Protein AF-X1C1T0-F1 (afdb_monomer)

Solvent-accessible surface area (backbone atoms only — not comparable to full-atom values): 16494 Å² total; per-residue (Å²): 114,74,49,73,78,45,78,39,81,89,80,71,44,75,43,61,49,69,92,66,99,66,92,84,82,90,83,82,81,86,74,72,57,71,78,35,50,27,64,71,44,68,51,69,36,78,67,42,32,61,40,35,21,50,59,59,58,20,61,38,44,95,91,35,67,73,27,25,29,58,7,40,46,52,48,25,50,49,38,56,76,74,38,34,88,78,67,75,52,45,50,34,70,51,57,75,35,81,54,91,90,41,68,84,50,16,55,41,46,53,52,49,23,40,54,42,18,62,59,42,49,64,48,46,66,62,47,54,69,56,48,61,74,74,54,81,78,52,56,50,56,36,52,49,50,43,51,50,45,29,73,76,66,48,38,58,36,46,29,46,35,27,23,65,46,98,89,69,48,76,81,50,59,40,37,33,28,38,29,32,37,45,68,24,27,32,39,48,43,39,41,51,51,40,43,53,62,89,87,42,74,78,42,42,47,43,38,36,68,92,76,20,63,76,58,62,42,66,43,37,52,24,44,88,49,67,76,42,59,29,71,42,79,40,69,52,64,78,85,64,49,78,59,69,68,59,54,51,50,53,49,55,37,45,78,55,57,42,78,88,69,72,87,63,84,84,80,78,83,80,72,88,85,78,82,89,70,85,79,75,88,79,84,127

Secondary structure (DSSP, 8-state):
--EEEEEETTTTEEEEE-SS-S-----------TTTTTTT--EE-S--HHHHS-SS-----SS-TT--HHHHHHHHHHHHHHTHHHH-S-TTTTT--S-TT-GGG-HHHHHHHHHHHHHHHHHHHHHHHHHTTT----HHHHHHHHHHHHHHHS--EEEEEEEE-TTS-EEEEEEEEEEEEETTEEEEE-TTSTTPPTT-GGGEEEEETTTEE-SPEEE-SSGGG--EEE-EEEE--GGGS--HHHHHHHHHHHHTTTTT---S---------SS--PPP----

Structure (mmCIF, N/CA/C/O backbone):
data_AF-X1C1T0-F1
#
_entry.id   AF-X1C1T0-F1
#
loop_
_atom_site.group_PDB
_atom_site.id
_atom_site.type_symbol
_atom_site.label_atom_id
_atom_site.label_alt_id
_atom_site.label_comp_id
_atom_site.label_asym_id
_atom_site.label_entity_id
_atom_site.label_seq_id
_atom_site.pdbx_PDB_ins_code
_atom_site.Cartn_x
_atom_site.Cartn_y
_atom_site.Cartn_z
_atom_site.occupancy
_atom_site.B_iso_or_equiv
_atom_site.auth_seq_id
_atom_site.auth_comp_id
_atom_site.auth_asym_id
_atom_site.auth_atom_id
_atom_site.pdbx_PDB_model_num
ATOM 1 N N . PHE A 1 1 ? -6.906 14.536 7.196 1.00 48.84 1 PHE A N 1
ATOM 2 C CA . PHE A 1 1 ? -7.674 13.806 8.223 1.00 48.84 1 PHE A CA 1
ATOM 3 C C . PHE A 1 1 ? -8.850 14.649 8.685 1.00 48.84 1 PHE A C 1
ATOM 5 O O . PHE A 1 1 ? -8.743 15.870 8.678 1.00 48.84 1 PHE A O 1
ATOM 12 N N . CYS A 1 2 ? -9.955 13.989 9.027 1.00 55.34 2 CYS A N 1
ATOM 13 C CA . CYS A 1 2 ? -11.176 14.586 9.553 1.00 55.34 2 CYS A CA 1
ATOM 14 C C . CYS A 1 2 ? -11.281 14.174 11.030 1.00 55.34 2 CYS A C 1
ATOM 16 O O . CYS A 1 2 ? -11.593 13.019 11.311 1.00 55.34 2 CYS A O 1
ATOM 18 N N . ARG A 1 3 ? -10.905 15.053 11.971 1.00 63.03 3 ARG A N 1
ATOM 19 C CA . ARG A 1 3 ? -10.973 14.742 13.412 1.00 63.03 3 ARG A CA 1
ATOM 20 C C . ARG A 1 3 ? -12.319 15.191 13.945 1.00 63.03 3 ARG A C 1
ATOM 22 O O . ARG A 1 3 ? -12.529 16.397 14.033 1.00 63.03 3 ARG A O 1
ATOM 29 N N . ILE A 1 4 ? -13.160 14.251 14.362 1.00 70.25 4 ILE A N 1
ATOM 30 C CA . ILE A 1 4 ? -14.365 14.555 15.138 1.00 70.25 4 ILE A CA 1
ATOM 31 C C . ILE A 1 4 ? -13.933 15.042 16.526 1.00 70.25 4 ILE A C 1
ATOM 33 O O . ILE A 1 4 ? -13.098 14.415 17.180 1.00 70.25 4 ILE A O 1
ATOM 37 N N . PHE A 1 5 ? -14.455 16.185 16.956 1.00 78.12 5 PHE A N 1
ATOM 38 C CA . PHE A 1 5 ? -14.214 16.744 18.290 1.00 78.12 5 PHE A CA 1
ATOM 39 C C . PHE A 1 5 ? -15.508 17.017 19.067 1.00 78.12 5 PHE A C 1
ATOM 41 O O . PHE A 1 5 ? -15.430 17.360 20.242 1.00 78.12 5 PHE A O 1
ATOM 48 N N . SER A 1 6 ? -16.672 16.846 18.436 1.00 81.38 6 SER A N 1
ATOM 49 C CA . SER A 1 6 ? -17.978 16.835 19.097 1.00 81.38 6 SER A CA 1
ATOM 50 C C . SER A 1 6 ? -18.920 15.891 18.356 1.00 81.38 6 SER A C 1
ATOM 52 O O . SER A 1 6 ? -18.957 15.915 17.125 1.00 81.38 6 SER A O 1
ATOM 54 N N . ASP A 1 7 ? -19.677 15.097 19.105 1.00 84.00 7 ASP A N 1
ATOM 55 C CA . ASP A 1 7 ? -20.791 14.270 18.635 1.00 84.00 7 ASP A CA 1
ATOM 56 C C . ASP A 1 7 ? -21.960 14.527 19.589 1.00 84.00 7 ASP A C 1
ATOM 58 O O . ASP A 1 7 ? -21.837 14.292 20.792 1.00 84.00 7 ASP A O 1
ATOM 62 N N . ASP A 1 8 ? -23.039 15.102 19.072 1.00 85.50 8 ASP A N 1
ATOM 63 C CA . ASP A 1 8 ? -24.245 15.425 19.824 1.00 85.50 8 ASP A CA 1
ATOM 64 C C . ASP A 1 8 ? -25.415 14.651 19.215 1.00 85.50 8 ASP A C 1
ATOM 66 O O . ASP A 1 8 ? -25.966 15.002 18.165 1.00 85.50 8 ASP A O 1
ATOM 70 N N . SER A 1 9 ? -25.769 13.561 19.894 1.00 83.06 9 SER A N 1
ATOM 71 C CA . SER A 1 9 ? -26.851 12.667 19.496 1.00 83.06 9 SER A CA 1
ATOM 72 C C . SER A 1 9 ? -28.228 13.309 19.599 1.00 83.06 9 SER A C 1
ATOM 74 O O . SER A 1 9 ? -29.128 12.914 18.861 1.00 83.06 9 SER A O 1
ATOM 76 N N . ASP A 1 10 ? -28.397 14.289 20.485 1.00 89.25 10 ASP A N 1
ATOM 77 C CA . ASP A 1 10 ? -29.685 14.937 20.715 1.00 89.25 10 ASP A CA 1
ATOM 78 C C . ASP A 1 10 ? -29.953 15.964 19.610 1.00 89.25 10 ASP A C 1
ATOM 80 O O . ASP A 1 10 ? -31.061 16.037 19.073 1.00 89.25 10 ASP A O 1
ATOM 84 N N . SER A 1 11 ? -28.920 16.709 19.201 1.00 88.31 11 SER A N 1
ATOM 85 C CA . SER A 1 11 ? -29.006 17.640 18.069 1.00 88.31 11 SER A CA 1
ATOM 86 C C . SER A 1 11 ? -28.736 16.997 16.705 1.00 88.31 11 SER A C 1
ATOM 88 O O . SER A 1 11 ? -28.931 17.650 15.680 1.00 88.31 11 SER A O 1
ATOM 90 N N . ASN A 1 12 ? -28.344 15.718 16.663 1.00 84.56 12 ASN A N 1
ATOM 91 C CA . ASN A 1 12 ? -27.895 15.008 15.460 1.00 84.56 12 ASN A CA 1
ATOM 92 C C . ASN A 1 12 ? -26.763 15.746 14.723 1.00 84.56 12 ASN A C 1
ATOM 94 O O . ASN A 1 12 ? -26.769 15.845 13.491 1.00 84.56 12 ASN A O 1
ATOM 98 N N . THR A 1 13 ? -25.788 16.278 15.465 1.00 86.62 13 THR A N 1
ATOM 99 C CA . THR A 1 13 ? -24.658 17.016 14.889 1.00 86.62 13 THR A CA 1
ATOM 100 C C . THR A 1 13 ? -23.317 16.362 15.198 1.00 86.62 13 THR A C 1
ATOM 102 O O . THR A 1 13 ? -23.055 15.887 16.298 1.00 86.62 13 THR A O 1
ATOM 105 N N . ILE A 1 14 ? -22.429 16.371 14.203 1.00 82.62 14 ILE A N 1
ATOM 106 C CA . ILE A 1 14 ? -21.034 15.952 14.345 1.00 82.62 14 ILE A CA 1
ATOM 107 C C . ILE A 1 14 ? -20.165 17.134 13.933 1.00 82.62 14 ILE A C 1
ATOM 109 O O . ILE A 1 14 ? -20.300 17.656 12.826 1.00 82.62 14 ILE A O 1
ATOM 113 N N . SER A 1 15 ? 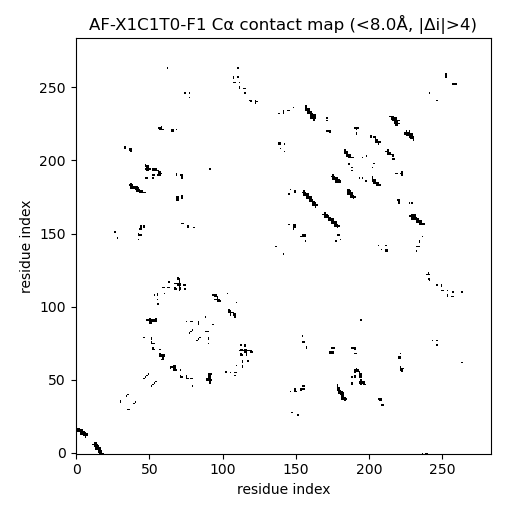-19.254 17.544 14.811 1.00 84.62 15 SER A N 1
ATOM 114 C CA . SER A 1 15 ? -18.283 18.603 14.531 1.00 84.62 15 SER A CA 1
ATOM 115 C C . SER A 1 15 ? -16.899 18.015 14.341 1.00 84.62 15 SER A C 1
ATOM 117 O O . SER A 1 15 ? -16.431 17.211 15.152 1.00 84.62 15 SER A O 1
ATOM 119 N N . PHE A 1 16 ? -16.225 18.437 13.276 1.00 79.75 16 PHE A N 1
ATOM 120 C CA . PHE A 1 16 ? -14.902 17.939 12.942 1.00 79.75 16 PHE A CA 1
ATOM 121 C C . PHE A 1 16 ? -14.003 19.004 12.318 1.00 79.75 16 PHE A C 1
ATOM 123 O O . PHE A 1 16 ? -14.469 19.961 11.703 1.00 79.75 16 PHE A O 1
ATOM 130 N N . TYR A 1 17 ? -12.690 18.822 12.454 1.00 71.44 17 TYR A N 1
ATOM 131 C CA . TYR A 1 17 ? -11.699 19.625 11.742 1.00 71.44 17 TYR A CA 1
ATOM 132 C C . TYR A 1 17 ? -11.414 19.032 10.369 1.00 71.44 17 TYR A C 1
ATOM 134 O O . TYR A 1 17 ? -11.191 17.828 10.247 1.00 71.44 17 TYR A O 1
ATOM 142 N N . THR A 1 18 ? -11.336 19.886 9.350 1.00 67.50 18 THR A N 1
ATOM 143 C CA . THR A 1 18 ? -10.885 19.516 8.007 1.00 67.50 18 THR A CA 1
ATOM 144 C C . THR A 1 18 ? -9.925 20.562 7.446 1.00 67.50 18 THR A C 1
ATOM 146 O O . THR A 1 18 ? -9.958 21.726 7.837 1.00 67.50 18 THR A O 1
ATOM 149 N N . ARG A 1 19 ? -9.052 20.136 6.528 1.00 64.06 19 ARG A N 1
ATOM 150 C CA . ARG A 1 19 ? -8.166 21.016 5.745 1.00 64.06 19 ARG A CA 1
ATOM 151 C C . ARG A 1 19 ? -8.601 21.148 4.284 1.00 64.06 19 ARG A C 1
ATOM 153 O O . ARG A 1 19 ? -7.892 21.766 3.500 1.00 64.06 19 ARG A O 1
ATOM 160 N N . THR A 1 20 ? -9.731 20.551 3.907 1.00 65.12 20 THR A N 1
ATOM 161 C CA . THR A 1 20 ? -10.238 20.580 2.531 1.00 65.12 20 THR A CA 1
ATOM 162 C C . THR A 1 20 ? -11.576 21.305 2.474 1.00 65.12 20 THR A C 1
ATOM 164 O O . THR A 1 20 ? -12.462 21.034 3.282 1.00 65.12 20 THR A O 1
ATOM 167 N N . PHE A 1 21 ? -11.758 22.169 1.478 1.00 64.94 21 PHE A N 1
ATOM 168 C CA . PHE A 1 21 ? -13.060 22.744 1.140 1.00 64.94 21 PHE A CA 1
ATOM 169 C C . PHE A 1 21 ? -13.800 21.773 0.215 1.00 64.94 21 PHE A C 1
ATOM 171 O O . PHE A 1 21 ? -13.754 21.888 -1.006 1.00 64.94 21 PHE A O 1
ATOM 178 N N . SER A 1 22 ? -14.404 20.735 0.786 1.00 68.81 22 SER A N 1
ATOM 179 C CA . SER A 1 22 ? -15.155 19.724 0.033 1.00 68.81 22 SER A CA 1
ATOM 180 C C . SER A 1 22 ? -16.458 19.400 0.749 1.00 68.81 22 SER A C 1
ATOM 182 O O . SER A 1 22 ? -16.573 19.624 1.950 1.00 68.81 22 SER A O 1
ATOM 184 N N . SER A 1 23 ? -17.433 18.852 0.029 1.00 72.06 23 SER A N 1
ATOM 185 C CA . SER A 1 23 ? -18.592 18.227 0.664 1.00 72.06 23 SER A CA 1
ATOM 186 C C . SER A 1 23 ? -18.151 16.969 1.414 1.00 72.06 23 SER A C 1
ATOM 188 O O . SER A 1 23 ? -17.303 16.213 0.931 1.00 72.06 23 SER A O 1
ATOM 190 N N . PHE A 1 24 ? -18.729 16.741 2.590 1.00 71.75 24 PHE A N 1
ATOM 191 C CA . PHE A 1 24 ? -18.464 15.562 3.409 1.00 71.75 24 PHE A CA 1
ATOM 192 C C . PHE A 1 24 ? -19.737 14.737 3.547 1.00 71.75 24 PHE A C 1
ATOM 194 O O . PHE A 1 24 ? -20.831 15.286 3.650 1.00 71.75 24 PHE A O 1
ATOM 201 N N . VAL A 1 25 ? -19.570 13.419 3.597 1.00 72.31 25 VAL A N 1
ATOM 202 C CA . VAL A 1 25 ? -20.606 12.489 4.038 1.00 72.31 25 VAL A CA 1
ATOM 203 C C . VAL A 1 25 ? -20.087 11.775 5.280 1.00 72.31 25 VAL A C 1
ATOM 205 O O . VAL A 1 25 ? -18.982 11.231 5.277 1.00 72.31 25 VAL A O 1
ATOM 208 N N . ALA A 1 26 ? -20.859 11.819 6.363 1.00 71.94 26 ALA A N 1
ATOM 209 C CA . ALA A 1 26 ? -20.571 11.047 7.561 1.00 71.94 26 ALA A CA 1
ATOM 210 C C . ALA A 1 26 ? -21.215 9.666 7.407 1.00 71.94 26 ALA A C 1
ATOM 212 O O . ALA A 1 26 ? -22.437 9.551 7.343 1.00 71.94 26 ALA A O 1
ATOM 213 N N . ILE A 1 27 ? -20.393 8.619 7.327 1.00 72.94 27 ILE A N 1
ATOM 214 C CA . ILE A 1 27 ? -20.870 7.238 7.208 1.00 72.94 27 ILE A CA 1
ATOM 215 C C . ILE A 1 27 ? -20.629 6.533 8.535 1.00 72.94 27 ILE A C 1
ATOM 217 O O . ILE A 1 27 ? -19.498 6.165 8.864 1.00 72.94 27 ILE A O 1
ATOM 221 N N . LYS A 1 28 ? -21.708 6.334 9.292 1.00 71.31 28 LYS A N 1
ATOM 222 C CA . LYS A 1 28 ? -21.703 5.497 10.489 1.00 71.31 28 LYS A CA 1
ATOM 223 C C . LYS A 1 28 ? -21.946 4.055 10.067 1.00 71.31 28 LYS A C 1
ATOM 225 O O . LYS A 1 28 ? -23.043 3.711 9.634 1.00 71.31 28 LYS A O 1
ATOM 230 N N . LEU A 1 29 ? -20.936 3.204 10.214 1.00 65.50 29 LEU A N 1
ATOM 231 C CA . LEU A 1 29 ? -21.154 1.767 10.106 1.00 65.50 29 LEU A CA 1
ATOM 232 C C . LEU A 1 29 ? -21.806 1.299 11.406 1.00 65.50 29 LEU A C 1
ATOM 234 O O . LEU A 1 29 ? -21.199 1.370 12.475 1.00 65.50 29 LEU A O 1
ATOM 238 N N . LYS A 1 30 ? -23.061 0.845 11.320 1.00 62.38 30 LYS A N 1
ATOM 239 C CA . LYS A 1 30 ? -23.724 0.129 12.412 1.00 62.38 30 LYS A CA 1
ATOM 240 C C . LYS A 1 30 ? -23.133 -1.275 12.460 1.00 62.38 30 LYS A C 1
ATOM 242 O O . LYS A 1 30 ? -23.751 -2.227 11.997 1.00 62.38 30 LYS A O 1
ATOM 247 N N . VAL A 1 31 ? -21.905 -1.386 12.952 1.00 57.53 31 VAL A N 1
ATOM 248 C CA . VAL A 1 31 ? -21.333 -2.695 13.241 1.00 57.53 31 VAL A CA 1
ATOM 249 C C . VAL A 1 31 ? -21.892 -3.100 14.591 1.00 57.53 31 VAL A C 1
ATOM 251 O O . VAL A 1 31 ? -21.448 -2.619 15.632 1.00 57.53 31 VAL A O 1
ATOM 254 N N . ALA A 1 32 ? -23.004 -3.828 14.536 1.00 47.78 32 ALA A N 1
ATOM 255 C CA . ALA A 1 32 ? -23.674 -4.339 15.713 1.00 47.78 32 ALA A CA 1
ATOM 256 C C . ALA A 1 32 ? -22.758 -5.386 16.354 1.00 47.78 32 ALA A C 1
ATOM 258 O O . ALA A 1 32 ? -22.505 -6.433 15.770 1.00 47.78 32 ALA A O 1
ATOM 259 N N . ASP A 1 33 ? -22.261 -5.032 17.533 1.00 53.22 33 ASP A N 1
ATOM 260 C CA . ASP A 1 33 ? -21.636 -5.902 18.518 1.00 53.22 33 ASP A CA 1
ATOM 261 C C . ASP A 1 33 ? -20.245 -6.477 18.202 1.00 53.22 33 ASP A C 1
ATOM 263 O O . ASP A 1 33 ? -19.853 -6.780 17.075 1.00 53.22 33 ASP A O 1
ATOM 267 N N . ALA A 1 34 ? -19.461 -6.600 19.278 1.00 52.25 34 ALA A N 1
ATOM 268 C CA . ALA A 1 34 ? -18.133 -7.208 19.291 1.00 52.25 34 ALA A CA 1
ATOM 269 C C . ALA A 1 34 ? -18.133 -8.652 18.753 1.00 52.25 34 ALA A C 1
ATOM 271 O O . ALA A 1 34 ? -17.080 -9.141 18.355 1.00 52.25 34 ALA A O 1
ATOM 272 N N . ASP A 1 35 ? -19.305 -9.291 18.705 1.00 49.38 35 ASP A N 1
ATOM 273 C CA . ASP A 1 35 ? -19.509 -10.662 18.240 1.00 49.38 35 ASP A CA 1
ATOM 274 C C . ASP A 1 35 ? -19.296 -10.808 16.720 1.00 49.38 35 ASP A C 1
ATOM 276 O O . ASP A 1 35 ? -18.790 -11.833 16.269 1.00 49.38 35 ASP A O 1
ATOM 280 N N . TYR A 1 36 ? -19.563 -9.758 15.928 1.00 53.91 36 TYR A N 1
ATOM 281 C CA . TYR A 1 36 ? -19.260 -9.752 14.488 1.00 53.91 36 TYR A CA 1
ATOM 282 C C . TYR A 1 36 ? -17.784 -9.432 14.203 1.00 53.91 36 TYR A C 1
ATOM 284 O O . TYR A 1 36 ? -17.178 -9.989 13.283 1.00 53.91 36 TYR A O 1
ATOM 292 N N . PHE A 1 37 ? -17.173 -8.533 14.983 1.00 59.84 37 PHE A N 1
ATOM 293 C CA . PHE A 1 37 ? -15.785 -8.110 14.782 1.00 59.84 37 PHE A CA 1
ATOM 294 C C . PHE A 1 37 ? -14.795 -9.150 15.316 1.00 59.84 37 PHE A C 1
ATOM 296 O O . PHE A 1 37 ? -14.432 -9.180 16.489 1.00 59.84 37 PHE A O 1
ATOM 303 N N . GLY A 1 38 ? -14.292 -9.978 14.413 1.00 59.41 38 GLY A N 1
ATOM 304 C CA . GLY A 1 38 ? -13.375 -11.052 14.759 1.00 59.41 38 GLY A CA 1
ATOM 305 C C . GLY A 1 38 ? -13.555 -12.131 13.726 1.00 59.41 38 GLY A C 1
ATOM 306 O O . GLY A 1 38 ? -12.972 -12.034 12.658 1.00 59.41 38 GLY A O 1
ATOM 307 N N . ASN A 1 39 ? -14.443 -13.079 13.997 1.00 62.19 39 ASN A N 1
ATOM 308 C CA . ASN A 1 39 ? -14.522 -14.308 13.216 1.00 62.19 39 ASN A CA 1
ATOM 309 C C . ASN A 1 39 ? -15.619 -14.315 12.142 1.00 62.19 39 ASN A C 1
ATOM 311 O O . ASN A 1 39 ? -15.466 -15.022 11.157 1.00 62.19 39 ASN A O 1
ATOM 315 N N . GLU A 1 40 ? -16.699 -13.544 12.299 1.00 71.56 40 GLU A N 1
ATOM 316 C CA . GLU A 1 40 ? -17.849 -13.614 11.377 1.00 71.56 40 GLU A CA 1
ATOM 317 C C . GLU A 1 40 ? -17.863 -12.495 10.331 1.00 71.56 40 GLU A C 1
ATOM 319 O O . GLU A 1 40 ? -18.438 -12.642 9.253 1.00 71.56 40 GLU A O 1
ATOM 324 N N . TYR A 1 41 ? -17.213 -11.366 10.622 1.00 83.75 41 TYR A N 1
ATOM 325 C CA . TYR A 1 41 ? -17.122 -10.265 9.678 1.00 83.75 41 TYR A CA 1
ATOM 326 C C . TYR A 1 41 ? -15.997 -10.469 8.664 1.00 83.75 41 TYR A C 1
ATOM 328 O O . TYR A 1 41 ? -14.838 -10.680 9.030 1.00 83.75 41 TYR A O 1
ATOM 336 N N . SER A 1 42 ? -16.325 -10.288 7.385 1.00 90.31 42 SER A N 1
ATOM 337 C CA . SER A 1 42 ? -15.344 -10.256 6.307 1.00 90.31 42 SER A CA 1
ATOM 338 C C . SER A 1 42 ? -15.559 -9.076 5.369 1.00 90.31 42 SER A C 1
ATOM 340 O O . SER A 1 42 ? -16.693 -8.738 5.033 1.00 90.31 42 SER A O 1
ATOM 342 N N . VAL A 1 43 ? -14.463 -8.507 4.884 1.00 92.81 43 VAL A N 1
ATOM 343 C CA . VAL A 1 43 ? -14.442 -7.547 3.780 1.00 92.81 43 VAL A CA 1
ATOM 344 C C . VAL A 1 43 ? -13.258 -7.878 2.882 1.00 92.81 43 VAL A C 1
ATOM 346 O O . VAL A 1 43 ? -12.167 -8.150 3.372 1.00 92.81 43 VAL A O 1
ATOM 349 N N . ASP A 1 44 ? -13.469 -7.867 1.572 1.00 97.12 44 ASP A N 1
ATOM 350 C CA . ASP A 1 44 ? -12.448 -8.123 0.558 1.00 97.12 44 ASP A CA 1
ATOM 351 C C . ASP A 1 44 ? -12.599 -7.056 -0.524 1.00 97.12 44 ASP A C 1
ATOM 353 O O . ASP A 1 44 ? -13.694 -6.860 -1.053 1.00 97.12 44 ASP A O 1
ATOM 357 N N . THR A 1 45 ? -11.526 -6.327 -0.815 1.00 97.25 45 THR A N 1
ATOM 358 C CA . THR A 1 45 ? -11.554 -5.240 -1.799 1.00 97.25 45 THR A CA 1
ATOM 359 C C . THR A 1 45 ? -11.410 -5.749 -3.228 1.00 97.25 45 THR A C 1
ATOM 361 O O . THR A 1 45 ? -11.536 -4.954 -4.151 1.00 97.25 45 THR A O 1
ATOM 364 N N . GLY A 1 46 ? -11.096 -7.036 -3.416 1.00 97.56 46 GLY A N 1
ATOM 365 C CA . GLY A 1 46 ? -10.786 -7.660 -4.705 1.00 97.56 46 GLY A CA 1
ATOM 366 C C . GLY A 1 46 ? -9.312 -7.575 -5.109 1.00 97.56 46 GLY A C 1
ATOM 367 O O . GLY A 1 46 ? -8.874 -8.399 -5.898 1.00 97.56 46 GLY A O 1
ATOM 368 N N . PHE A 1 47 ? -8.534 -6.671 -4.503 1.00 98.06 47 PHE A N 1
ATOM 369 C CA . PHE A 1 47 ? -7.105 -6.496 -4.792 1.00 98.06 47 PHE A CA 1
ATOM 370 C C . PHE A 1 47 ? -6.316 -7.773 -4.463 1.00 98.06 47 PHE A C 1
ATOM 372 O O . PHE A 1 47 ? -6.521 -8.370 -3.400 1.00 98.06 47 PHE A O 1
ATOM 379 N N . ARG A 1 48 ? -5.382 -8.173 -5.327 1.00 97.75 48 ARG A N 1
ATOM 380 C CA . ARG A 1 48 ? -4.498 -9.334 -5.150 1.00 97.75 48 ARG A CA 1
ATOM 381 C C . ARG A 1 48 ? -3.033 -8.939 -5.357 1.00 97.75 48 ARG A C 1
ATOM 383 O O . ARG A 1 48 ? -2.696 -8.427 -6.416 1.00 97.75 48 ARG A O 1
ATOM 390 N N . PRO A 1 49 ? -2.114 -9.228 -4.412 1.00 97.94 49 PRO A N 1
ATOM 391 C CA . PRO A 1 49 ? -0.696 -8.869 -4.545 1.00 97.94 49 PRO A CA 1
ATOM 392 C C . PRO A 1 49 ? -0.004 -9.328 -5.835 1.00 97.94 49 PRO A C 1
ATOM 394 O O . PRO A 1 49 ? 0.896 -8.644 -6.310 1.00 97.94 49 PRO A O 1
ATOM 397 N N . LYS A 1 50 ? -0.402 -10.485 -6.376 1.00 96.19 50 LYS A N 1
ATOM 398 C CA . LYS A 1 50 ? 0.176 -11.094 -7.586 1.00 96.19 50 LYS A CA 1
ATOM 399 C C . LYS A 1 50 ? -0.448 -10.604 -8.893 1.00 96.19 50 LYS A C 1
ATOM 401 O O . LYS A 1 50 ? -0.012 -10.990 -9.966 1.00 96.19 50 LYS A O 1
ATOM 406 N N . GLU A 1 51 ? -1.468 -9.763 -8.809 1.00 96.75 51 GLU A N 1
ATOM 407 C CA . GLU A 1 51 ? -2.128 -9.188 -9.980 1.00 96.75 51 GLU A CA 1
ATOM 408 C C . GLU A 1 51 ? -1.988 -7.663 -9.924 1.00 96.75 51 GLU A C 1
ATOM 410 O O . GLU A 1 51 ? -1.455 -7.026 -10.827 1.00 96.75 51 GLU A O 1
ATOM 415 N N . ASP A 1 52 ? -2.360 -7.067 -8.801 1.00 97.69 52 ASP A N 1
ATOM 416 C CA . ASP A 1 52 ? -2.531 -5.624 -8.660 1.00 97.69 52 ASP A CA 1
ATOM 417 C C . ASP A 1 52 ? -1.352 -4.925 -7.966 1.00 97.69 52 ASP A C 1
ATOM 419 O O . ASP A 1 52 ? -1.314 -3.695 -7.872 1.00 97.69 52 ASP A O 1
ATOM 423 N N . GLY A 1 53 ? -0.400 -5.698 -7.438 1.00 97.56 53 GLY A N 1
ATOM 424 C CA . GLY A 1 53 ? 0.826 -5.193 -6.824 1.00 97.56 53 GLY A CA 1
ATOM 425 C C . GLY A 1 53 ? 1.934 -4.914 -7.838 1.00 97.56 53 GLY A C 1
ATOM 426 O O . GLY A 1 53 ? 1.842 -5.271 -9.007 1.00 97.56 53 GLY A O 1
ATOM 427 N N . PHE A 1 54 ? 3.025 -4.310 -7.366 1.00 97.19 54 PHE A N 1
ATOM 428 C CA . PHE A 1 54 ? 4.282 -4.344 -8.112 1.00 97.19 54 PHE A CA 1
ATOM 429 C C . PHE A 1 54 ? 4.858 -5.757 -8.059 1.00 97.19 54 PHE A C 1
ATOM 431 O O . PHE A 1 54 ? 4.733 -6.446 -7.043 1.00 97.19 54 PHE A O 1
ATOM 438 N N . PHE A 1 55 ? 5.524 -6.163 -9.135 1.00 95.62 55 PHE A N 1
ATOM 439 C CA . PHE A 1 55 ? 6.251 -7.426 -9.166 1.00 95.62 55 PHE A CA 1
ATOM 440 C C . PHE A 1 55 ? 7.682 -7.319 -8.640 1.00 95.62 55 PHE A C 1
ATOM 442 O O . PHE A 1 55 ? 8.190 -8.296 -8.095 1.00 95.62 55 PHE A O 1
ATOM 449 N N . ILE A 1 56 ? 8.316 -6.148 -8.777 1.00 95.00 56 ILE A N 1
ATOM 450 C CA . ILE A 1 56 ? 9.636 -5.891 -8.200 1.00 95.00 56 ILE A CA 1
ATOM 451 C C . ILE A 1 56 ? 9.552 -5.894 -6.674 1.00 95.00 56 ILE A C 1
ATOM 453 O O . ILE A 1 56 ? 8.553 -5.472 -6.086 1.00 95.00 56 ILE A O 1
ATOM 457 N N . SER A 1 57 ? 10.624 -6.338 -6.029 1.00 94.69 57 SER A N 1
ATOM 458 C CA . SER A 1 57 ? 10.769 -6.255 -4.578 1.00 94.69 57 SER A CA 1
ATOM 459 C C . SER A 1 57 ? 11.281 -4.878 -4.166 1.00 94.69 57 SER A C 1
ATOM 461 O O . SER A 1 57 ? 12.078 -4.245 -4.856 1.00 94.69 57 SER A O 1
ATOM 463 N N . ASN A 1 58 ? 10.867 -4.420 -2.990 1.00 94.62 58 ASN A N 1
ATOM 464 C CA . ASN A 1 58 ? 11.321 -3.168 -2.396 1.00 94.62 58 ASN A CA 1
ATOM 465 C C . ASN A 1 58 ? 12.786 -3.247 -1.911 1.00 94.62 58 ASN A C 1
ATOM 467 O O . ASN A 1 58 ? 13.052 -3.295 -0.712 1.00 94.62 58 ASN A O 1
ATOM 471 N N . TYR A 1 59 ? 13.755 -3.254 -2.825 1.00 90.94 59 TYR A N 1
ATOM 472 C CA . TYR A 1 59 ? 15.184 -3.136 -2.497 1.00 90.94 59 TYR A CA 1
ATOM 473 C C . TYR A 1 59 ? 15.653 -1.683 -2.339 1.00 90.94 59 TYR A C 1
ATOM 475 O O . TYR A 1 59 ? 16.741 -1.442 -1.821 1.00 90.94 59 TYR A O 1
ATOM 483 N N . GLY A 1 60 ? 14.815 -0.723 -2.735 1.00 87.19 60 GLY A N 1
ATOM 484 C CA . GLY A 1 60 ? 15.195 0.681 -2.857 1.00 87.19 60 GLY A CA 1
ATOM 485 C C . GLY A 1 60 ? 15.764 1.004 -4.235 1.00 87.19 60 GLY A C 1
ATOM 486 O O . GLY A 1 60 ? 15.784 0.168 -5.137 1.00 87.19 60 GLY A O 1
ATOM 487 N N . SER A 1 61 ? 16.198 2.246 -4.401 1.00 84.44 61 SER A N 1
ATOM 488 C CA . SER A 1 61 ? 16.860 2.725 -5.614 1.00 84.44 61 SER A CA 1
ATOM 489 C C . SER A 1 61 ? 18.043 3.622 -5.256 1.00 84.44 61 SER A C 1
ATOM 491 O O . SER A 1 61 ? 18.292 3.899 -4.082 1.00 84.44 61 SER A O 1
ATOM 493 N N . TYR A 1 62 ? 18.777 4.099 -6.264 1.00 81.12 62 TYR A N 1
ATOM 494 C CA . TYR A 1 62 ? 19.851 5.073 -6.045 1.00 81.12 62 TYR A CA 1
ATOM 495 C C . TYR A 1 62 ? 19.352 6.337 -5.322 1.00 81.12 62 TYR A C 1
ATOM 497 O O . TYR A 1 62 ? 20.042 6.862 -4.451 1.00 81.12 62 TYR A O 1
ATOM 505 N N . LEU A 1 63 ? 18.148 6.805 -5.666 1.00 80.12 63 LEU A N 1
ATOM 506 C CA . LEU A 1 63 ? 17.539 7.986 -5.051 1.00 80.12 63 LEU A CA 1
ATOM 507 C C . LEU A 1 63 ? 16.904 7.666 -3.690 1.00 80.12 63 LEU A C 1
ATOM 509 O O . LEU A 1 63 ? 16.945 8.504 -2.798 1.00 80.12 63 LEU A O 1
ATOM 513 N N . GLU A 1 64 ? 16.370 6.453 -3.514 1.00 83.44 64 GLU A N 1
ATOM 514 C CA . GLU A 1 64 ? 15.657 6.027 -2.302 1.00 83.44 64 GLU A CA 1
ATOM 515 C C . GLU A 1 64 ? 16.253 4.726 -1.745 1.00 83.44 64 GLU A C 1
ATOM 517 O O . GLU A 1 64 ? 15.657 3.646 -1.804 1.00 83.44 64 GLU A O 1
ATOM 522 N N . SER A 1 65 ? 17.466 4.818 -1.194 1.00 79.88 65 SER A N 1
ATOM 523 C CA . SER A 1 65 ? 18.201 3.660 -0.652 1.00 79.88 65 SER A CA 1
ATOM 524 C C . SER A 1 65 ? 17.538 3.031 0.582 1.00 79.88 65 SER A C 1
ATOM 526 O O . SER A 1 65 ? 17.823 1.886 0.929 1.00 79.88 65 SER A O 1
ATOM 528 N N . GLY A 1 66 ? 16.629 3.761 1.237 1.00 81.31 66 GLY A N 1
ATOM 529 C CA . GLY A 1 66 ? 15.813 3.271 2.350 1.00 81.31 66 GLY A CA 1
ATOM 530 C C . GLY A 1 66 ? 14.617 2.409 1.934 1.00 81.31 66 GLY A C 1
ATOM 531 O O . GLY A 1 66 ? 13.935 1.882 2.814 1.00 81.31 66 GLY A O 1
ATOM 532 N N . GLY A 1 67 ? 14.369 2.262 0.628 1.00 88.44 67 GLY A N 1
ATOM 533 C CA . GLY A 1 67 ? 13.211 1.570 0.073 1.00 88.44 67 GLY A CA 1
ATOM 534 C C . GLY A 1 67 ? 12.212 2.514 -0.597 1.00 88.44 67 GLY A C 1
ATOM 535 O O . GLY A 1 67 ? 12.099 3.684 -0.264 1.00 88.44 67 GLY A O 1
ATOM 536 N N . MET A 1 68 ? 11.430 1.967 -1.521 1.00 93.75 68 MET A N 1
ATOM 537 C CA . MET A 1 68 ? 10.356 2.620 -2.268 1.00 93.75 68 MET A CA 1
ATOM 538 C C . MET A 1 68 ? 8.957 2.239 -1.750 1.00 93.75 68 MET A C 1
ATOM 540 O O . MET A 1 68 ? 7.955 2.581 -2.375 1.00 93.75 68 MET A O 1
ATOM 544 N N . CYS A 1 69 ? 8.854 1.586 -0.586 1.00 94.31 69 CYS A N 1
ATOM 545 C CA . CYS A 1 69 ? 7.618 0.990 -0.061 1.00 94.31 69 CYS A CA 1
ATOM 546 C C . CYS A 1 69 ? 6.379 1.894 -0.138 1.00 94.31 69 CYS A C 1
ATOM 548 O O . CYS A 1 69 ? 5.357 1.457 -0.663 1.00 94.31 69 CYS A O 1
ATOM 550 N N . MET A 1 70 ? 6.477 3.153 0.312 1.00 90.69 70 MET A N 1
ATOM 551 C CA . MET A 1 70 ? 5.373 4.124 0.273 1.00 90.69 70 MET A CA 1
ATOM 552 C C . MET A 1 70 ? 4.868 4.373 -1.152 1.00 90.69 70 MET A C 1
ATOM 554 O O . MET A 1 70 ? 3.663 4.334 -1.390 1.00 90.69 70 MET A O 1
ATOM 558 N N . GLY A 1 71 ? 5.778 4.586 -2.104 1.00 92.06 71 GLY A N 1
ATOM 559 C CA . GLY A 1 71 ? 5.441 4.749 -3.515 1.00 92.06 71 GLY A CA 1
ATOM 560 C C . GLY A 1 71 ? 4.787 3.503 -4.098 1.00 92.06 71 GLY A C 1
ATOM 561 O O . GLY A 1 71 ? 3.757 3.604 -4.760 1.00 92.06 71 GLY A O 1
ATOM 562 N N . MET A 1 72 ? 5.321 2.323 -3.776 1.00 96.12 72 MET A N 1
ATOM 563 C CA . MET A 1 72 ? 4.797 1.052 -4.278 1.00 96.12 72 MET A CA 1
ATOM 564 C C . MET A 1 72 ? 3.367 0.784 -3.804 1.00 96.12 72 MET A C 1
ATOM 566 O O . MET A 1 72 ? 2.514 0.434 -4.616 1.00 96.12 72 MET A O 1
ATOM 570 N N . VAL A 1 73 ? 3.068 0.965 -2.514 1.00 95.06 73 VAL A N 1
ATOM 571 C CA . VAL A 1 73 ? 1.707 0.730 -1.998 1.00 95.06 73 VAL A CA 1
ATOM 572 C C . VAL A 1 73 ? 0.723 1.815 -2.438 1.00 95.06 73 VAL A C 1
ATOM 574 O O . VAL A 1 73 ? -0.422 1.499 -2.762 1.00 95.06 73 VAL A O 1
ATOM 577 N N . SER A 1 74 ? 1.156 3.078 -2.505 1.00 92.75 74 SER A N 1
ATOM 578 C CA . SER A 1 74 ? 0.306 4.191 -2.944 1.00 92.75 74 SER A CA 1
ATOM 579 C C . SER A 1 74 ? -0.044 4.082 -4.424 1.00 92.75 74 SER A C 1
ATOM 581 O O . SER A 1 74 ? -1.219 4.194 -4.783 1.00 92.75 74 SER A O 1
ATOM 583 N N . PHE A 1 75 ? 0.946 3.802 -5.277 1.00 94.94 75 PHE A N 1
ATOM 584 C CA . PHE A 1 75 ? 0.720 3.661 -6.709 1.00 94.94 75 PHE A CA 1
ATOM 585 C C . PHE A 1 75 ? -0.060 2.384 -7.039 1.00 94.94 75 PHE A C 1
ATOM 587 O O . PHE A 1 75 ? -1.008 2.464 -7.813 1.00 94.94 75 PHE A O 1
ATOM 594 N N . ALA A 1 76 ? 0.244 1.239 -6.411 1.00 96.81 76 ALA A N 1
ATOM 595 C CA . ALA A 1 76 ? -0.515 -0.002 -6.626 1.00 96.81 76 ALA A CA 1
ATOM 596 C C . ALA A 1 76 ? -2.003 0.177 -6.306 1.00 96.81 76 ALA A C 1
ATOM 598 O O . ALA A 1 76 ? -2.877 -0.176 -7.098 1.00 96.81 76 ALA A O 1
ATOM 599 N N . ARG A 1 77 ? -2.304 0.829 -5.178 1.00 94.81 77 ARG A N 1
ATOM 600 C CA . ARG A 1 77 ? -3.675 1.199 -4.828 1.00 94.81 77 ARG A CA 1
ATOM 601 C C . ARG A 1 77 ? -4.316 2.103 -5.879 1.00 94.81 77 ARG A C 1
ATOM 603 O O . ARG A 1 77 ? -5.459 1.874 -6.267 1.00 94.81 77 ARG A O 1
ATOM 610 N N . TYR A 1 78 ? -3.626 3.170 -6.279 1.00 94.31 78 TYR A N 1
ATOM 611 C CA . TYR A 1 78 ? -4.134 4.106 -7.277 1.00 94.31 78 TYR A CA 1
ATOM 612 C C . TYR A 1 78 ? -4.431 3.397 -8.604 1.00 94.31 78 TYR A C 1
ATOM 614 O O . TYR A 1 78 ? -5.513 3.593 -9.160 1.00 94.31 78 TYR A O 1
ATOM 622 N N . TYR A 1 79 ? -3.512 2.553 -9.068 1.00 96.06 79 TYR A N 1
ATOM 623 C CA . TYR A 1 79 ? -3.632 1.812 -10.313 1.00 96.06 79 TYR A CA 1
ATOM 624 C C . TYR A 1 79 ? -4.841 0.876 -10.283 1.00 96.06 79 TYR A C 1
ATOM 626 O O . TYR A 1 79 ? -5.699 0.957 -11.162 1.00 96.06 79 TYR A O 1
ATOM 634 N N . TYR A 1 80 ? -4.965 0.073 -9.222 1.00 96.62 80 TYR A N 1
ATOM 635 C CA . TYR A 1 80 ? -6.107 -0.814 -9.005 1.00 96.62 80 TYR A CA 1
ATOM 636 C C . TYR A 1 80 ? -7.443 -0.063 -9.061 1.00 96.62 80 TYR A C 1
ATOM 638 O O . TYR A 1 80 ? -8.370 -0.469 -9.755 1.00 96.62 80 TYR A O 1
ATOM 646 N N . MET A 1 81 ? -7.530 1.076 -8.368 1.00 93.88 81 MET A N 1
ATOM 647 C CA . MET A 1 81 ? -8.782 1.825 -8.251 1.00 93.88 81 MET A CA 1
ATOM 648 C C . MET A 1 81 ? -9.152 2.631 -9.501 1.00 93.88 81 MET A C 1
ATOM 650 O O . MET A 1 81 ? -10.331 2.923 -9.689 1.00 93.88 81 MET A O 1
ATOM 654 N N . ASN A 1 82 ? -8.178 3.047 -10.319 1.00 93.25 82 ASN A N 1
ATOM 655 C CA . ASN A 1 82 ? -8.410 4.070 -11.348 1.00 93.25 82 ASN A CA 1
ATOM 656 C C . ASN A 1 82 ? -7.957 3.685 -12.759 1.00 93.25 82 ASN A C 1
ATOM 658 O O . ASN A 1 82 ? -8.415 4.320 -13.705 1.00 93.25 82 ASN A O 1
ATOM 662 N N . LYS A 1 83 ? -7.054 2.712 -12.923 1.00 94.69 83 LYS A N 1
ATOM 663 C CA . LYS A 1 83 ? -6.436 2.385 -14.221 1.00 94.69 83 LYS A CA 1
ATOM 664 C C . LYS A 1 83 ? -6.694 0.964 -14.677 1.00 94.69 83 LYS A C 1
ATOM 666 O O . LYS A 1 83 ? -6.996 0.784 -15.849 1.00 94.69 83 LYS A O 1
ATOM 671 N N . LEU A 1 84 ? -6.691 -0.012 -13.770 1.00 94.44 84 LEU A N 1
ATOM 672 C CA . LEU A 1 84 ? -6.849 -1.429 -14.113 1.00 94.44 84 LEU A CA 1
ATOM 673 C C . LEU A 1 84 ? -8.052 -1.704 -15.034 1.00 94.44 84 LEU A C 1
ATOM 675 O O . LEU A 1 84 ? -7.925 -2.418 -16.024 1.00 94.44 84 LEU A O 1
ATOM 679 N N . VAL A 1 85 ? -9.207 -1.093 -14.744 1.00 91.75 85 VAL A N 1
ATOM 680 C CA . VAL A 1 85 ? -10.435 -1.266 -15.543 1.00 91.75 85 VAL A CA 1
ATOM 681 C C . VAL A 1 85 ? -10.308 -0.756 -16.987 1.00 91.75 85 VAL A C 1
ATOM 683 O O . VAL A 1 85 ? -11.010 -1.248 -17.866 1.00 91.75 85 VAL A O 1
ATOM 686 N N . TYR A 1 86 ? -9.430 0.218 -17.236 1.00 91.81 86 TYR A N 1
ATOM 687 C CA . TYR A 1 86 ? -9.205 0.808 -18.557 1.00 91.81 86 TYR A CA 1
ATOM 688 C C . TYR A 1 86 ? -8.047 0.140 -19.296 1.00 91.81 86 TYR A C 1
ATOM 690 O O . TYR A 1 86 ? -8.140 -0.082 -20.499 1.00 91.81 86 TYR A O 1
ATOM 698 N N . ASP A 1 87 ? -6.978 -0.198 -18.577 1.00 91.75 87 ASP A N 1
ATOM 699 C CA . ASP A 1 87 ? -5.784 -0.818 -19.149 1.00 91.75 87 ASP A CA 1
ATOM 700 C C . ASP A 1 87 ? -6.022 -2.288 -19.519 1.00 91.75 87 ASP A C 1
ATOM 702 O O . ASP A 1 87 ? -5.402 -2.805 -20.447 1.00 91.75 87 ASP A O 1
ATOM 706 N N . GLY A 1 88 ? -6.871 -2.994 -18.761 1.00 91.00 88 GLY A N 1
ATOM 707 C CA . GLY A 1 88 ? -7.122 -4.431 -18.926 1.00 91.00 88 GLY A CA 1
ATOM 708 C C . GLY A 1 88 ? -5.911 -5.329 -18.636 1.00 91.00 88 GLY A C 1
ATOM 709 O O . GLY A 1 88 ? -6.012 -6.547 -18.763 1.00 91.00 88 GLY A O 1
ATOM 710 N N . THR A 1 89 ? -4.781 -4.742 -18.237 1.00 94.31 89 THR A N 1
ATOM 711 C CA . THR A 1 89 ? -3.544 -5.421 -17.839 1.00 94.31 89 THR A CA 1
ATOM 712 C C . THR A 1 89 ? -3.278 -5.112 -16.376 1.00 94.31 89 THR A C 1
ATOM 714 O O . THR A 1 89 ? -3.472 -3.984 -15.933 1.00 94.31 89 THR A O 1
ATOM 717 N N . SER A 1 90 ? -2.858 -6.111 -15.612 1.00 94.81 90 SER A N 1
ATOM 718 C CA . SER A 1 90 ? -2.592 -5.953 -14.188 1.00 94.81 90 SER A CA 1
ATOM 719 C C . SER A 1 90 ? -1.249 -5.245 -13.945 1.00 94.81 90 SER A C 1
ATOM 721 O O . SER A 1 90 ? -0.336 -5.328 -14.773 1.00 94.81 90 SER A O 1
ATOM 723 N N . LEU A 1 91 ? -1.100 -4.533 -12.820 1.00 97.06 91 LEU A N 1
ATOM 724 C CA . LEU A 1 91 ? 0.154 -3.824 -12.517 1.00 97.06 91 LEU A CA 1
ATOM 725 C C . LEU A 1 91 ? 1.335 -4.794 -12.389 1.00 97.06 91 LEU A C 1
ATOM 727 O O . LEU A 1 91 ? 2.451 -4.449 -12.762 1.00 97.06 91 LEU A O 1
ATOM 731 N N . TYR A 1 92 ? 1.077 -6.009 -11.906 1.00 95.81 92 TYR A N 1
ATOM 732 C CA . TYR A 1 92 ? 2.090 -7.042 -11.720 1.00 95.81 92 TYR A CA 1
ATOM 733 C C . TYR A 1 92 ? 2.696 -7.525 -13.044 1.00 95.81 92 TYR A C 1
ATOM 735 O O . TYR A 1 92 ? 3.822 -8.020 -13.063 1.00 95.81 92 TYR A O 1
ATOM 743 N N . GLU A 1 93 ? 1.974 -7.373 -14.156 1.00 94.19 93 GLU A N 1
ATOM 744 C CA . GLU A 1 93 ? 2.457 -7.694 -15.503 1.00 94.19 93 GLU A CA 1
ATOM 745 C C . GLU A 1 93 ? 2.992 -6.466 -16.257 1.00 94.19 93 GLU A C 1
ATOM 747 O O . GLU A 1 93 ? 3.729 -6.618 -17.234 1.00 94.19 93 GLU A O 1
ATOM 752 N N . LYS A 1 94 ? 2.655 -5.244 -15.821 1.00 93.81 94 LYS A N 1
ATOM 753 C CA . LYS A 1 94 ? 3.137 -4.011 -16.457 1.00 93.81 94 LYS A CA 1
ATOM 754 C C . LYS A 1 94 ? 4.592 -3.718 -16.109 1.00 93.81 94 LYS A C 1
ATOM 756 O O . LYS A 1 94 ? 5.080 -4.047 -15.035 1.00 93.81 94 LYS A O 1
ATOM 761 N N . TYR A 1 95 ? 5.248 -3.023 -17.039 1.00 94.19 95 TYR A N 1
ATOM 762 C CA . TYR A 1 95 ? 6.607 -2.489 -16.891 1.00 94.19 95 TYR A CA 1
ATOM 763 C C . TYR A 1 95 ? 7.688 -3.539 -16.616 1.00 94.19 95 TYR A C 1
ATOM 765 O O . TYR A 1 95 ? 8.735 -3.197 -16.076 1.00 94.19 95 TYR A O 1
ATOM 773 N N . ARG A 1 96 ? 7.427 -4.793 -17.002 1.00 92.25 96 ARG A N 1
ATOM 774 C CA . ARG A 1 96 ? 8.443 -5.840 -17.083 1.00 92.25 96 ARG A CA 1
ATOM 775 C C . ARG A 1 96 ? 9.289 -5.629 -18.336 1.00 92.25 96 ARG A C 1
ATOM 777 O O . ARG A 1 96 ? 8.751 -5.639 -19.447 1.00 92.25 96 ARG A O 1
ATOM 784 N N . GLU A 1 97 ? 10.582 -5.429 -18.168 1.00 89.62 97 GLU A N 1
ATOM 785 C CA . GLU A 1 97 ? 11.557 -5.064 -19.191 1.00 89.62 97 GLU A CA 1
ATOM 786 C C . GLU A 1 97 ? 12.795 -5.970 -19.071 1.00 89.62 97 GLU A C 1
ATOM 788 O O . GLU A 1 97 ? 13.079 -6.506 -18.011 1.00 89.62 97 GLU A O 1
ATOM 793 N N . GLY A 1 98 ? 13.524 -6.177 -20.172 1.00 85.62 98 GLY A N 1
ATOM 794 C CA . GLY A 1 98 ? 14.750 -6.987 -20.150 1.00 85.62 98 GLY A CA 1
ATOM 795 C C . GLY A 1 98 ? 14.535 -8.457 -19.765 1.00 85.62 98 GLY A C 1
ATOM 796 O O . GLY A 1 98 ? 13.606 -9.105 -20.269 1.00 85.62 98 GLY A O 1
ATOM 797 N N . ASP A 1 99 ? 15.444 -8.996 -18.947 1.00 81.75 99 ASP A N 1
ATOM 798 C CA . ASP A 1 99 ? 15.346 -10.353 -18.410 1.00 81.75 99 ASP A CA 1
ATOM 799 C C . ASP A 1 99 ? 14.321 -10.412 -17.267 1.00 81.75 99 ASP A C 1
ATOM 801 O O . ASP A 1 99 ? 14.428 -9.725 -16.258 1.00 81.75 99 ASP A O 1
ATOM 805 N N . ARG A 1 100 ? 13.319 -11.288 -17.405 1.00 79.69 100 ARG A N 1
ATOM 806 C CA . ARG A 1 100 ? 12.226 -11.419 -16.429 1.00 79.69 100 ARG A CA 1
ATOM 807 C C . ARG A 1 100 ? 12.676 -11.967 -15.078 1.00 79.69 100 ARG A C 1
ATOM 809 O O . ARG A 1 100 ? 11.922 -11.824 -14.112 1.00 79.69 100 ARG A O 1
ATOM 816 N N . ASP A 1 101 ? 13.841 -12.603 -15.031 1.00 79.12 101 ASP A N 1
ATOM 817 C CA . ASP A 1 101 ? 14.437 -13.116 -13.803 1.00 79.12 101 ASP A CA 1
ATOM 818 C C . ASP A 1 101 ? 15.367 -12.080 -13.128 1.00 79.12 101 ASP A C 1
ATOM 820 O O . ASP A 1 101 ? 15.771 -12.288 -11.983 1.00 79.12 101 ASP A O 1
ATOM 824 N N . GLU A 1 102 ? 15.645 -10.936 -13.772 1.00 83.06 102 GLU A N 1
ATOM 825 C CA . GLU A 1 102 ? 16.496 -9.858 -13.248 1.00 83.06 102 GLU A CA 1
ATOM 826 C C . GLU A 1 102 ? 15.715 -8.549 -13.081 1.00 83.06 102 GLU A C 1
ATOM 828 O O . GLU A 1 102 ? 15.611 -7.720 -13.981 1.00 83.06 102 GLU A O 1
ATOM 833 N N . TRP A 1 103 ? 15.210 -8.318 -11.866 1.00 77.69 103 TRP A N 1
ATOM 834 C CA . TRP A 1 103 ? 14.368 -7.155 -11.575 1.00 77.69 103 TRP A CA 1
ATOM 835 C C . TRP A 1 103 ? 15.053 -5.795 -11.813 1.00 77.69 103 TRP A C 1
ATOM 837 O O . TRP A 1 103 ? 14.386 -4.762 -11.903 1.00 77.69 103 TRP A O 1
ATOM 847 N N . ARG A 1 104 ? 16.394 -5.751 -11.843 1.00 80.50 104 ARG A N 1
ATOM 848 C CA . ARG A 1 104 ? 17.166 -4.516 -12.063 1.00 80.50 104 ARG A CA 1
ATOM 849 C C . ARG A 1 104 ? 17.043 -3.995 -13.495 1.00 80.50 104 ARG A C 1
ATOM 851 O O . ARG A 1 104 ? 17.311 -2.812 -13.711 1.00 80.50 104 ARG A O 1
ATOM 858 N N . ASP A 1 105 ? 16.611 -4.838 -14.430 1.00 82.62 105 ASP A N 1
ATOM 859 C CA . ASP A 1 105 ? 16.357 -4.455 -15.819 1.00 82.62 105 ASP A CA 1
ATOM 860 C C . ASP A 1 105 ? 15.031 -3.688 -15.983 1.00 82.62 105 ASP A C 1
ATOM 862 O O . ASP A 1 105 ? 14.826 -3.003 -16.988 1.00 82.62 105 ASP A O 1
ATOM 866 N N . ASP A 1 106 ? 14.159 -3.719 -14.970 1.00 89.44 106 ASP A N 1
ATOM 867 C CA . ASP A 1 106 ? 12.834 -3.096 -14.974 1.00 89.44 106 ASP A CA 1
ATOM 868 C C . ASP A 1 106 ? 12.877 -1.603 -14.624 1.00 89.44 106 ASP A C 1
ATOM 870 O O . ASP A 1 106 ? 12.271 -1.123 -13.651 1.00 89.44 106 ASP A O 1
ATOM 874 N N . ALA A 1 107 ? 13.617 -0.841 -15.429 1.00 89.94 107 ALA A N 1
ATOM 875 C CA . ALA A 1 107 ? 13.867 0.578 -15.210 1.00 89.94 107 ALA A CA 1
ATOM 876 C C . ALA A 1 107 ? 12.566 1.369 -15.025 1.00 89.94 107 ALA A C 1
ATOM 878 O O . ALA A 1 107 ? 12.473 2.193 -14.109 1.00 89.94 107 ALA A O 1
ATOM 879 N N . THR A 1 108 ? 11.538 1.108 -15.835 1.00 93.50 108 THR A N 1
ATOM 880 C CA . THR A 1 108 ? 10.255 1.813 -15.721 1.00 93.50 108 THR A CA 1
ATOM 881 C C . THR A 1 108 ? 9.567 1.536 -14.378 1.00 93.50 108 THR A C 1
ATOM 883 O O . THR A 1 108 ? 9.106 2.476 -13.722 1.00 93.50 108 THR A O 1
ATOM 886 N N . ALA A 1 109 ? 9.547 0.282 -13.912 1.00 94.88 109 ALA A N 1
ATOM 887 C CA . ALA A 1 109 ? 8.936 -0.086 -12.633 1.00 94.88 109 ALA A CA 1
ATOM 888 C C . ALA A 1 109 ? 9.676 0.548 -11.442 1.00 94.88 109 ALA A C 1
ATOM 890 O O . ALA A 1 109 ? 9.043 1.112 -10.542 1.00 94.88 109 ALA A O 1
ATOM 891 N N . ILE A 1 110 ? 11.013 0.517 -11.461 1.00 92.94 110 ILE A N 1
ATOM 892 C CA 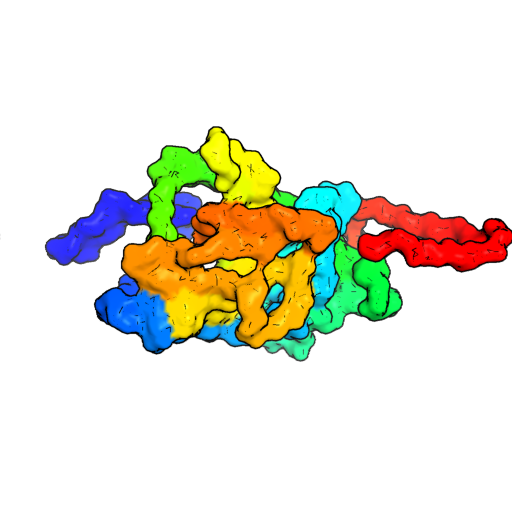. ILE A 1 110 ? 11.871 1.107 -10.420 1.00 92.94 110 ILE A CA 1
ATOM 893 C C . ILE A 1 110 ? 11.696 2.628 -10.370 1.00 92.94 110 ILE A C 1
ATOM 895 O O . ILE A 1 110 ? 11.517 3.205 -9.290 1.00 92.94 110 ILE A O 1
ATOM 899 N N . GLN A 1 111 ? 11.718 3.294 -11.529 1.00 93.25 111 GLN A N 1
ATOM 900 C CA . GLN A 1 111 ? 11.530 4.741 -11.612 1.00 93.25 111 GLN A CA 1
ATOM 901 C C . GLN A 1 111 ? 10.151 5.156 -11.110 1.00 93.25 111 GLN A C 1
ATOM 903 O O . GLN A 1 111 ? 10.044 6.101 -10.328 1.00 93.25 111 GLN A O 1
ATOM 908 N N . LEU A 1 112 ? 9.105 4.436 -11.511 1.00 94.38 112 LEU A N 1
ATOM 909 C CA . LEU A 1 112 ? 7.740 4.716 -11.092 1.00 94.38 112 LEU A CA 1
ATOM 910 C C . LEU A 1 112 ? 7.575 4.585 -9.573 1.00 94.38 112 LEU A C 1
ATOM 912 O O . LEU A 1 112 ? 7.077 5.510 -8.928 1.00 94.38 112 LEU A O 1
ATOM 916 N N . ALA A 1 113 ? 8.040 3.475 -8.994 1.00 95.06 113 ALA A N 1
ATOM 917 C CA . ALA A 1 113 ? 7.995 3.237 -7.554 1.00 95.06 113 ALA A CA 1
ATOM 918 C C . ALA A 1 113 ? 8.770 4.308 -6.770 1.00 95.06 113 ALA A C 1
ATOM 920 O O . ALA A 1 113 ? 8.264 4.830 -5.774 1.00 95.06 113 ALA A O 1
ATOM 921 N N . THR A 1 114 ? 9.960 4.684 -7.244 1.00 92.75 114 THR A N 1
ATOM 922 C CA . THR A 1 114 ? 10.783 5.730 -6.621 1.00 92.75 114 THR A CA 1
ATOM 923 C C . THR A 1 114 ? 10.108 7.092 -6.690 1.00 92.75 114 THR A C 1
ATOM 925 O O . THR A 1 114 ? 9.953 7.743 -5.665 1.00 92.75 114 THR A O 1
ATOM 928 N N . ARG A 1 115 ? 9.669 7.535 -7.875 1.00 91.19 115 ARG A N 1
ATOM 929 C CA . ARG A 1 115 ? 9.065 8.865 -8.055 1.00 91.19 115 ARG A CA 1
ATOM 930 C C . ARG A 1 115 ? 7.781 9.001 -7.244 1.00 91.19 115 ARG A C 1
ATOM 932 O O . ARG A 1 115 ? 7.563 10.035 -6.615 1.00 91.19 115 ARG A O 1
ATOM 939 N N . ALA A 1 116 ? 6.969 7.943 -7.199 1.00 91.44 116 ALA A N 1
ATOM 940 C CA . ALA A 1 116 ? 5.808 7.882 -6.319 1.00 91.44 116 ALA A CA 1
ATOM 941 C C . ALA A 1 116 ? 6.214 7.969 -4.837 1.00 91.44 116 ALA A C 1
ATOM 943 O O . ALA A 1 116 ? 5.553 8.658 -4.065 1.00 91.44 116 ALA A O 1
ATOM 944 N N . HIS A 1 117 ? 7.306 7.316 -4.428 1.00 90.62 117 HIS A N 1
ATOM 945 C CA . HIS A 1 117 ? 7.794 7.382 -3.050 1.00 90.62 117 HIS A CA 1
ATOM 946 C C . HIS A 1 117 ? 8.257 8.792 -2.680 1.00 90.62 117 HIS A C 1
ATOM 948 O O . HIS A 1 117 ? 7.786 9.338 -1.685 1.00 90.62 117 HIS A O 1
ATOM 954 N N . THR A 1 118 ? 9.119 9.400 -3.495 1.00 86.38 118 THR A N 1
ATOM 955 C CA . THR A 1 118 ? 9.643 10.752 -3.271 1.00 86.38 118 THR A CA 1
ATOM 956 C C . THR A 1 118 ? 8.516 11.785 -3.220 1.00 86.38 118 THR A C 1
ATOM 958 O O . THR A 1 118 ? 8.544 12.692 -2.385 1.00 86.38 118 THR A O 1
ATOM 961 N N . ALA A 1 119 ? 7.488 11.634 -4.065 1.00 81.19 119 ALA A N 1
ATOM 962 C CA . ALA A 1 119 ? 6.289 12.458 -3.975 1.00 81.19 119 ALA A CA 1
ATOM 963 C C . ALA A 1 119 ? 5.635 12.296 -2.593 1.00 81.19 119 ALA A C 1
ATOM 965 O O . ALA A 1 119 ? 5.434 13.277 -1.878 1.00 81.19 119 ALA A O 1
ATOM 966 N N . GLU A 1 120 ? 5.360 11.070 -2.152 1.00 81.50 120 GLU A N 1
ATOM 967 C CA . GLU A 1 120 ? 4.647 10.861 -0.890 1.00 81.50 120 GLU A CA 1
ATOM 968 C C . GLU A 1 120 ? 5.453 11.161 0.384 1.00 81.50 120 GLU A C 1
ATOM 970 O O . GLU A 1 120 ? 4.858 11.581 1.382 1.00 81.50 120 GLU A O 1
ATOM 975 N N . ASP A 1 121 ? 6.782 11.031 0.382 1.00 78.06 121 ASP A N 1
ATOM 976 C CA . ASP A 1 121 ? 7.603 11.278 1.579 1.00 78.06 121 ASP A CA 1
ATOM 977 C C . ASP A 1 121 ? 7.525 12.741 2.066 1.00 78.06 121 ASP A C 1
ATOM 979 O O . ASP A 1 121 ? 7.437 13.030 3.267 1.00 78.06 121 ASP A O 1
ATOM 983 N N . SER A 1 122 ? 7.434 13.693 1.133 1.00 67.12 122 SER A N 1
ATOM 984 C CA . SER A 1 122 ? 7.234 15.116 1.450 1.00 67.12 122 SER A CA 1
ATOM 985 C C . SER A 1 122 ? 5.946 15.358 2.247 1.00 67.12 122 SER A C 1
ATOM 987 O O . SER A 1 122 ? 5.916 16.134 3.214 1.00 67.12 122 SER A O 1
ATOM 989 N N . VAL A 1 123 ? 4.873 14.664 1.869 1.00 66.12 123 VAL A N 1
ATOM 990 C CA . VAL A 1 123 ? 3.562 14.752 2.519 1.00 66.12 123 VAL A CA 1
ATOM 991 C C . VAL A 1 123 ? 3.593 14.044 3.871 1.00 66.12 123 VAL A C 1
ATOM 993 O O . VAL A 1 123 ? 3.128 14.590 4.881 1.00 66.12 123 VAL A O 1
ATOM 996 N N . TRP A 1 124 ? 4.227 12.873 3.918 1.00 68.06 124 TRP A N 1
ATOM 997 C CA . TRP A 1 124 ? 4.465 12.097 5.128 1.00 68.06 124 TRP A CA 1
ATOM 998 C C . TRP A 1 124 ? 5.152 12.936 6.210 1.00 68.06 124 TRP A C 1
ATOM 1000 O O . TRP A 1 124 ? 4.596 13.156 7.293 1.00 68.06 124 TRP A O 1
ATOM 1010 N N . SER A 1 125 ? 6.318 13.501 5.901 1.00 65.44 125 SER A N 1
ATOM 1011 C CA . SER A 1 125 ? 7.139 14.265 6.843 1.00 65.44 125 SER A CA 1
ATOM 1012 C C . SER A 1 125 ? 6.402 15.448 7.487 1.00 65.44 125 SER A C 1
ATOM 1014 O O . SER A 1 125 ? 6.662 15.791 8.649 1.00 65.44 125 SER A O 1
ATOM 1016 N N . GLN A 1 126 ? 5.447 16.052 6.775 1.00 61.31 126 GLN A N 1
ATOM 1017 C CA . GLN A 1 126 ? 4.668 17.199 7.248 1.00 61.31 126 GLN A CA 1
ATOM 1018 C C . GLN A 1 126 ? 3.440 16.808 8.084 1.00 61.31 126 GLN A C 1
ATOM 1020 O O . GLN A 1 126 ? 3.099 17.516 9.041 1.00 61.31 126 GLN A O 1
ATOM 1025 N N . ILE A 1 127 ? 2.773 15.701 7.744 1.00 62.22 127 ILE A N 1
ATOM 1026 C CA . ILE A 1 127 ? 1.540 15.251 8.406 1.00 62.22 127 ILE A CA 1
ATOM 1027 C C . ILE A 1 127 ? 1.865 14.453 9.674 1.00 62.22 127 ILE A C 1
ATOM 1029 O O . ILE A 1 127 ? 1.357 14.777 10.749 1.00 62.22 127 ILE A O 1
ATOM 1033 N N . VAL A 1 128 ? 2.768 13.472 9.589 1.00 62.50 128 VAL A N 1
ATOM 1034 C CA . VAL A 1 128 ? 3.080 12.526 10.677 1.00 62.50 128 VAL A CA 1
ATOM 1035 C C . VAL A 1 128 ? 3.483 13.256 11.961 1.00 62.50 128 VAL A C 1
ATOM 1037 O O . VAL A 1 128 ? 2.957 12.986 13.041 1.00 62.50 128 VAL A O 1
ATOM 1040 N N . LYS A 1 129 ? 4.405 14.223 11.852 1.00 60.75 129 LYS A N 1
ATOM 1041 C CA . LYS A 1 129 ? 4.985 14.922 13.011 1.00 60.75 129 LYS A CA 1
ATOM 1042 C C . LYS A 1 129 ? 3.972 15.781 13.769 1.00 60.75 129 LYS A C 1
ATOM 1044 O O . LYS A 1 129 ? 4.156 16.007 14.966 1.00 60.75 129 LYS A O 1
ATOM 1049 N N . LYS A 1 130 ? 2.942 16.291 13.087 1.00 59.72 130 LYS A N 1
ATOM 1050 C CA . LYS A 1 130 ? 1.905 17.142 13.690 1.00 59.72 130 LYS A CA 1
ATOM 1051 C C . LYS A 1 130 ? 0.754 16.311 14.252 1.00 59.72 130 LYS A C 1
ATOM 1053 O O . LYS A 1 130 ? 0.310 16.588 15.360 1.00 59.72 130 LYS A O 1
ATOM 1058 N N . GLU A 1 131 ? 0.319 15.281 13.533 1.00 58.94 131 GLU A N 1
ATOM 1059 C CA . GLU A 1 131 ? -0.850 14.481 13.917 1.00 58.94 131 GLU A CA 1
ATOM 1060 C C . GLU A 1 131 ? -0.552 13.524 15.084 1.00 58.94 131 GLU A C 1
ATOM 1062 O O . GLU A 1 131 ? -1.334 13.460 16.030 1.00 58.94 131 GLU A O 1
ATOM 1067 N N . LEU A 1 132 ? 0.617 12.868 15.109 1.00 59.16 132 LEU A N 1
ATOM 1068 C CA . LEU A 1 132 ? 0.983 11.964 16.216 1.00 59.16 132 LEU A CA 1
ATOM 1069 C C . LEU A 1 132 ? 1.128 12.671 17.565 1.00 59.16 132 LEU A C 1
ATOM 1071 O O . LEU A 1 132 ? 0.988 12.045 18.610 1.00 59.16 132 LEU A O 1
ATOM 1075 N N . LYS A 1 133 ? 1.428 13.974 17.553 1.00 60.75 133 LYS A N 1
ATOM 1076 C CA . LYS A 1 133 ? 1.478 14.779 18.778 1.00 60.75 133 LYS A CA 1
ATOM 1077 C C . LYS A 1 133 ? 0.084 15.120 19.308 1.00 60.75 133 LYS A C 1
ATOM 1079 O O . LYS A 1 133 ? -0.035 15.475 20.474 1.00 60.75 133 LYS A O 1
ATOM 1084 N N . ALA A 1 134 ? -0.946 15.052 18.464 1.00 58.88 134 ALA A N 1
ATOM 1085 C CA . ALA A 1 134 ? -2.292 15.508 18.787 1.00 58.88 134 ALA A CA 1
ATOM 1086 C C . ALA A 1 134 ? -3.240 14.374 19.208 1.00 58.88 134 ALA A C 1
ATOM 1088 O O . ALA A 1 134 ? -4.209 14.643 19.921 1.00 58.88 134 ALA A O 1
ATOM 1089 N N . TYR A 1 135 ? -2.994 13.137 18.763 1.00 63.91 135 TYR A N 1
ATOM 1090 C CA . TYR A 1 135 ? -3.828 11.979 19.082 1.00 63.91 135 TYR A CA 1
ATOM 1091 C C . TYR A 1 135 ? -3.069 10.659 18.877 1.00 63.91 135 TYR A C 1
ATOM 1093 O O . TYR A 1 135 ? -2.445 10.450 17.836 1.00 63.91 135 TYR A O 1
ATOM 1101 N N . LEU A 1 136 ? -3.157 9.757 19.858 1.00 71.69 136 LEU A N 1
ATOM 1102 C CA . LEU A 1 136 ? -2.663 8.383 19.759 1.00 71.69 136 LEU A CA 1
ATOM 1103 C C . LEU A 1 136 ? -3.878 7.445 19.673 1.00 71.69 136 LEU A C 1
ATOM 1105 O O . LEU A 1 136 ? -4.531 7.239 20.698 1.00 71.69 136 LEU A O 1
ATOM 1109 N N . PRO A 1 137 ? -4.225 6.920 18.482 1.00 78.69 137 PRO A N 1
ATOM 1110 C CA . PRO A 1 137 ? -5.353 6.004 18.342 1.00 78.69 137 PRO A CA 1
ATOM 1111 C C . PRO A 1 137 ? -5.068 4.682 19.061 1.00 78.69 137 PRO A C 1
ATOM 1113 O O . PRO A 1 137 ? -3.925 4.217 19.083 1.00 78.69 137 PRO A O 1
ATOM 1116 N N . SER A 1 138 ? -6.105 4.048 19.611 1.00 85.06 138 SER A N 1
ATOM 1117 C CA . SER A 1 138 ? -5.981 2.672 20.098 1.00 85.06 138 SER A CA 1
ATOM 1118 C C . SER A 1 138 ? -5.835 1.692 18.925 1.00 85.06 138 SER A C 1
ATOM 1120 O O . SER A 1 138 ? -6.233 1.991 17.797 1.00 85.06 138 SER A O 1
ATOM 1122 N N . SER A 1 139 ? -5.318 0.481 19.170 1.00 88.44 139 SER A N 1
ATOM 1123 C CA . SER A 1 139 ? -5.260 -0.576 18.142 1.00 88.44 139 SER A CA 1
ATOM 1124 C C . SER A 1 139 ? -6.633 -0.876 17.539 1.00 88.44 139 SER A C 1
ATOM 1126 O O . SER A 1 139 ? -6.744 -1.144 16.346 1.00 88.44 139 SER A O 1
ATOM 1128 N N . LYS A 1 140 ? -7.685 -0.782 18.359 1.00 86.75 140 LYS A N 1
ATOM 1129 C CA . LYS A 1 140 ? -9.072 -0.934 17.927 1.00 86.75 140 LYS A CA 1
ATOM 1130 C C . LYS A 1 140 ? -9.484 0.173 16.957 1.00 86.75 140 LYS A C 1
ATOM 1132 O O . LYS A 1 140 ? -10.048 -0.140 15.915 1.00 86.75 140 LYS A O 1
ATOM 1137 N N . ASP A 1 141 ? -9.180 1.434 17.262 1.00 84.31 141 ASP A N 1
ATOM 1138 C CA . ASP A 1 141 ? -9.516 2.557 16.375 1.00 84.31 141 ASP A CA 1
ATOM 1139 C C . ASP A 1 141 ? -8.828 2.410 15.013 1.00 84.31 141 ASP A C 1
ATOM 1141 O O . ASP A 1 141 ? -9.451 2.630 13.977 1.00 84.31 141 ASP A O 1
ATOM 1145 N N . VAL A 1 142 ? -7.564 1.970 15.012 1.00 89.06 142 VAL A N 1
ATOM 1146 C CA . VAL A 1 142 ? -6.793 1.710 13.786 1.00 89.06 142 VAL A CA 1
ATOM 1147 C C . VAL A 1 142 ? -7.391 0.554 12.978 1.00 89.06 142 VAL A C 1
ATOM 1149 O O . VAL A 1 142 ? -7.597 0.688 11.775 1.00 89.06 142 VAL A O 1
ATOM 1152 N N . ALA A 1 143 ? -7.699 -0.577 13.614 1.00 90.75 143 ALA A N 1
ATOM 1153 C CA . ALA A 1 143 ? -8.283 -1.726 12.923 1.00 90.75 143 ALA A CA 1
ATOM 1154 C C . ALA A 1 143 ? -9.666 -1.398 12.337 1.00 90.75 143 ALA A C 1
ATOM 1156 O O . ALA A 1 143 ? -9.953 -1.719 11.181 1.00 90.75 143 ALA A O 1
ATOM 1157 N N . ILE A 1 144 ? -10.510 -0.703 13.106 1.00 86.62 144 ILE A N 1
ATOM 1158 C CA . ILE A 1 144 ? -11.822 -0.248 12.640 1.00 86.62 144 ILE A CA 1
ATOM 1159 C C . ILE A 1 144 ? -11.663 0.733 11.482 1.00 86.62 144 ILE A C 1
ATOM 1161 O O . ILE A 1 144 ? -12.437 0.653 10.533 1.00 86.62 144 ILE A O 1
ATOM 1165 N N . SER A 1 145 ? -10.672 1.629 11.503 1.00 87.38 145 SER A N 1
ATOM 1166 C CA . SER A 1 145 ? -10.489 2.575 10.403 1.00 87.38 145 SER A CA 1
ATOM 1167 C C . SER A 1 145 ? -10.024 1.894 9.110 1.00 87.38 145 SER A C 1
ATOM 1169 O O . SER A 1 145 ? -10.442 2.313 8.029 1.00 87.38 145 SER A O 1
ATOM 1171 N N . TRP A 1 146 ? -9.242 0.810 9.186 1.00 92.19 146 TRP A N 1
ATOM 1172 C CA . TRP A 1 146 ? -8.916 -0.020 8.017 1.00 92.19 146 TRP A CA 1
ATOM 1173 C C . TRP A 1 146 ? -10.161 -0.695 7.447 1.00 92.19 146 TRP A C 1
ATOM 1175 O O . TRP A 1 146 ? -10.439 -0.581 6.254 1.00 92.19 146 TRP A O 1
ATOM 1185 N N . ILE A 1 147 ? -10.941 -1.355 8.302 1.00 90.38 147 ILE A N 1
ATOM 1186 C CA . ILE A 1 147 ? -12.152 -2.068 7.884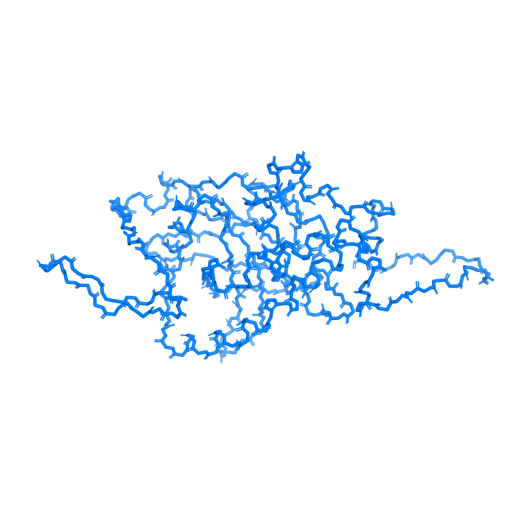 1.00 90.38 147 ILE A CA 1
ATOM 1187 C C . ILE A 1 147 ? -13.167 -1.085 7.306 1.00 90.38 147 ILE A C 1
ATOM 1189 O O . ILE A 1 147 ? -13.641 -1.277 6.191 1.00 90.38 147 ILE A O 1
ATOM 1193 N N . HIS A 1 148 ? -13.429 0.018 8.006 1.00 87.25 148 HIS A N 1
ATOM 1194 C CA . HIS A 1 148 ? -14.317 1.084 7.545 1.00 87.25 148 HIS A CA 1
ATOM 1195 C C . HIS A 1 148 ? -13.882 1.635 6.188 1.00 87.25 148 HIS A C 1
ATOM 1197 O O . HIS A 1 148 ? -14.706 1.746 5.282 1.00 87.25 148 HIS A O 1
ATOM 1203 N N . GLY A 1 149 ? -12.583 1.892 6.015 1.00 87.75 149 GLY A N 1
ATOM 1204 C CA . GLY A 1 149 ? -12.020 2.325 4.743 1.00 87.75 149 GLY A CA 1
ATOM 1205 C C . GLY A 1 149 ? -12.321 1.343 3.611 1.00 87.75 149 GLY A C 1
ATOM 1206 O O . GLY A 1 149 ? -12.827 1.769 2.571 1.00 87.75 149 GLY A O 1
ATOM 1207 N N . MET A 1 150 ? -12.067 0.046 3.809 1.00 92.31 150 MET A N 1
ATOM 1208 C CA . MET A 1 150 ? -12.352 -0.983 2.798 1.00 92.31 150 MET A CA 1
ATOM 1209 C C . MET A 1 150 ? -13.846 -1.067 2.474 1.00 92.31 150 MET A C 1
ATOM 1211 O O . MET A 1 150 ? -14.212 -1.075 1.305 1.00 92.31 150 MET A O 1
ATOM 1215 N N . VAL A 1 151 ? -14.714 -1.048 3.486 1.00 89.25 151 VAL A N 1
ATOM 1216 C CA . VAL A 1 151 ? -16.174 -1.154 3.320 1.00 89.25 151 VAL A CA 1
ATOM 1217 C C . VAL A 1 151 ? -16.752 0.022 2.550 1.00 89.25 151 VAL A C 1
ATOM 1219 O O . VAL A 1 151 ? -17.567 -0.157 1.653 1.00 89.25 151 VAL A O 1
ATOM 1222 N N . VAL A 1 152 ? -16.349 1.237 2.915 1.00 85.75 152 VAL A N 1
ATOM 1223 C CA . VAL A 1 152 ? -16.922 2.457 2.342 1.00 85.75 152 VAL A CA 1
ATOM 1224 C C . VAL A 1 152 ? -16.414 2.708 0.929 1.00 85.75 152 VAL A C 1
ATOM 1226 O O . VAL A 1 152 ? -17.148 3.242 0.103 1.00 85.75 152 VAL A O 1
ATOM 1229 N N . THR A 1 153 ? -15.152 2.377 0.659 1.00 87.50 153 THR A N 1
ATOM 1230 C CA . THR A 1 153 ? -14.499 2.767 -0.599 1.00 87.50 153 THR A CA 1
ATOM 1231 C C . THR A 1 153 ? -14.309 1.620 -1.579 1.00 87.50 153 THR A C 1
ATOM 1233 O O . THR A 1 153 ? -13.980 1.882 -2.731 1.00 87.50 153 THR A O 1
ATOM 1236 N N . GLY A 1 154 ? -14.436 0.367 -1.133 1.00 92.00 154 GLY A N 1
ATOM 1237 C CA . GLY A 1 154 ? -14.015 -0.805 -1.904 1.00 92.00 154 GLY A CA 1
ATOM 1238 C C . GLY A 1 154 ? -12.507 -0.848 -2.180 1.00 92.00 154 GLY A C 1
ATOM 1239 O O . GLY A 1 154 ? -12.054 -1.693 -2.937 1.00 92.00 154 GLY A O 1
ATOM 1240 N N . SER A 1 155 ? -11.719 0.060 -1.593 1.00 93.56 155 SER A N 1
ATOM 1241 C CA . SER A 1 155 ? -10.287 0.198 -1.852 1.00 93.56 155 SER A CA 1
ATOM 1242 C C . SER A 1 155 ? -9.464 -0.487 -0.767 1.00 93.56 155 SER A C 1
ATOM 1244 O O . SER A 1 155 ? -9.810 -0.373 0.414 1.00 93.56 155 SER A O 1
ATOM 1246 N N . PRO A 1 156 ? -8.304 -1.072 -1.110 1.00 96.00 156 PRO A N 1
ATOM 1247 C CA . PRO A 1 156 ? -7.331 -1.485 -0.109 1.00 96.00 156 PRO A CA 1
ATOM 1248 C C . PRO A 1 156 ? -6.775 -0.256 0.638 1.00 96.00 156 PRO A C 1
ATOM 1250 O O . PRO A 1 156 ? -6.809 0.873 0.128 1.00 96.00 156 PRO A O 1
ATOM 1253 N N . GLN A 1 157 ? -6.340 -0.449 1.885 1.00 94.69 157 GLN A N 1
ATOM 1254 C CA . GLN A 1 157 ? -5.988 0.625 2.820 1.00 94.69 157 GLN A CA 1
ATOM 1255 C C . GLN A 1 157 ? -4.498 0.638 3.132 1.00 94.69 157 GLN A C 1
ATOM 1257 O O . GLN A 1 157 ? -3.937 -0.367 3.563 1.00 94.69 157 GLN A O 1
ATOM 1262 N N . LEU A 1 158 ? -3.878 1.807 2.964 1.00 92.62 158 LEU A N 1
ATOM 1263 C CA . LEU A 1 158 ? -2.465 2.017 3.255 1.00 92.62 158 LEU A CA 1
ATOM 1264 C C . LEU A 1 158 ? -2.225 2.026 4.767 1.00 92.62 158 LEU A C 1
ATOM 1266 O O . LEU A 1 158 ? -2.907 2.722 5.533 1.00 92.62 158 LEU A O 1
ATOM 1270 N N . ILE A 1 159 ? -1.226 1.257 5.179 1.00 92.62 159 ILE A N 1
ATOM 1271 C CA . ILE A 1 159 ? -0.820 1.072 6.561 1.00 92.62 159 ILE A CA 1
ATOM 1272 C C . ILE A 1 159 ? 0.633 1.514 6.708 1.00 92.62 159 ILE A C 1
ATOM 1274 O O . ILE A 1 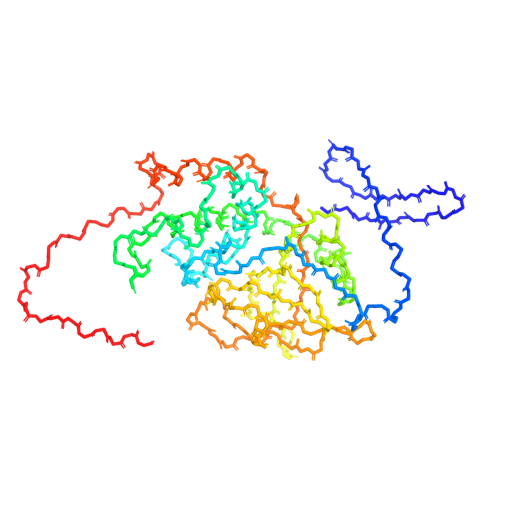159 ? 1.525 1.024 6.021 1.00 92.62 159 ILE A O 1
ATOM 1278 N N . GLY A 1 160 ? 0.871 2.407 7.663 1.00 90.06 160 GLY A N 1
ATOM 1279 C CA . GLY A 1 160 ? 2.220 2.682 8.142 1.00 90.06 160 GLY A CA 1
ATOM 1280 C C . GLY A 1 160 ? 2.514 1.786 9.334 1.00 90.06 160 GLY A C 1
ATOM 1281 O O . GLY A 1 160 ? 1.718 1.752 10.278 1.00 90.06 160 GLY A O 1
ATOM 1282 N N . ILE A 1 161 ? 3.645 1.091 9.307 1.00 92.12 161 ILE A N 1
ATOM 1283 C CA . ILE A 1 161 ? 4.102 0.260 10.417 1.00 92.12 161 ILE A CA 1
ATOM 1284 C C . ILE A 1 161 ? 5.443 0.747 10.945 1.00 92.12 161 ILE A C 1
ATOM 1286 O O . ILE A 1 161 ? 6.308 1.209 10.202 1.00 92.12 161 ILE A O 1
ATOM 1290 N N . ASN A 1 162 ? 5.617 0.654 12.257 1.00 90.88 162 ASN A N 1
ATOM 1291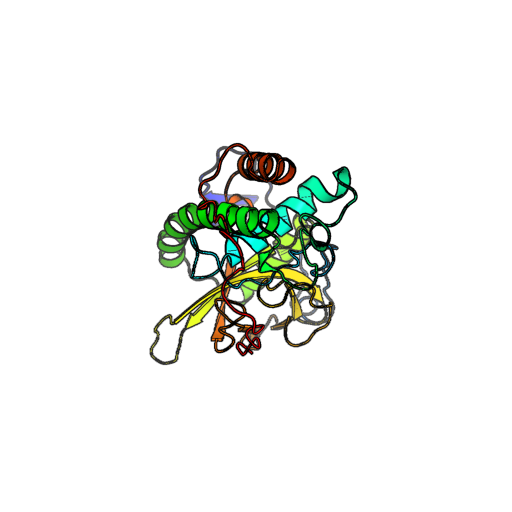 C CA . ASN A 1 162 ? 6.845 1.036 12.933 1.00 90.88 162 ASN A CA 1
ATOM 1292 C C . ASN A 1 162 ? 7.188 0.029 14.034 1.00 90.88 162 ASN A C 1
ATOM 1294 O O . ASN A 1 162 ? 6.308 -0.634 14.584 1.00 90.88 162 ASN A O 1
ATOM 1298 N N . GLN A 1 163 ? 8.478 -0.078 14.345 1.00 92.00 163 GLN A N 1
ATOM 1299 C CA . GLN A 1 163 ? 8.943 -0.842 15.495 1.00 92.00 163 GLN A CA 1
ATOM 1300 C C . GLN A 1 163 ? 9.395 0.110 16.596 1.00 92.00 163 GLN A C 1
ATOM 1302 O O . GLN A 1 163 ? 10.308 0.918 16.392 1.00 92.00 163 GLN A O 1
ATOM 1307 N N . GLN A 1 164 ? 8.780 -0.038 17.765 1.00 91.12 164 GLN A N 1
ATOM 1308 C CA . GLN A 1 164 ? 9.253 0.527 19.017 1.00 91.12 164 GLN A CA 1
ATOM 1309 C C . GLN A 1 164 ? 9.856 -0.593 19.870 1.00 91.12 164 GLN A C 1
ATOM 1311 O O . GLN A 1 164 ? 9.185 -1.579 20.175 1.00 91.12 164 GLN A O 1
ATOM 1316 N N . VAL A 1 165 ? 11.132 -0.472 20.231 1.00 91.56 165 VAL A N 1
ATOM 1317 C CA . VAL A 1 165 ? 11.828 -1.480 21.052 1.00 91.56 165 VAL A CA 1
ATOM 1318 C C . VAL A 1 165 ? 11.686 -1.174 22.545 1.00 91.56 165 VAL A C 1
ATOM 1320 O O . VAL A 1 165 ? 11.206 -0.109 22.924 1.00 91.56 165 VAL A O 1
ATOM 1323 N N . ALA A 1 166 ? 12.101 -2.107 23.409 1.00 91.06 166 ALA A N 1
ATOM 1324 C CA . ALA A 1 166 ? 11.836 -2.066 24.854 1.00 91.06 166 ALA A CA 1
ATOM 1325 C C . ALA A 1 166 ? 12.302 -0.781 25.571 1.00 91.06 166 ALA A C 1
ATOM 1327 O O . ALA A 1 166 ? 11.714 -0.397 26.576 1.00 91.06 166 ALA A O 1
ATOM 1328 N N . ASN A 1 167 ? 13.328 -0.095 25.056 1.00 90.94 167 ASN A N 1
ATOM 1329 C CA . ASN A 1 167 ? 13.808 1.178 25.608 1.00 90.94 167 ASN A CA 1
ATOM 1330 C C . ASN A 1 167 ? 13.004 2.409 25.131 1.00 90.94 167 ASN A C 1
ATOM 1332 O O . ASN A 1 167 ? 13.389 3.537 25.420 1.00 90.94 167 ASN A O 1
ATOM 1336 N N . GLY A 1 168 ? 11.919 2.203 24.380 1.00 84.81 168 GLY A N 1
ATOM 1337 C CA . GLY A 1 168 ? 11.068 3.254 23.826 1.00 84.81 168 GLY A CA 1
ATOM 1338 C C . GLY A 1 168 ? 11.549 3.840 22.494 1.00 84.81 168 GLY A C 1
ATOM 1339 O O . GLY A 1 168 ? 10.815 4.635 21.901 1.00 84.81 168 GLY A O 1
ATOM 1340 N N . ASN A 1 169 ? 12.727 3.447 21.993 1.00 87.44 169 ASN A N 1
ATOM 1341 C CA . ASN A 1 169 ? 13.269 3.956 20.733 1.00 87.44 169 ASN A CA 1
ATOM 1342 C C . ASN A 1 169 ? 12.551 3.371 19.515 1.00 87.44 169 ASN A C 1
ATOM 1344 O O . ASN A 1 169 ? 12.150 2.206 19.489 1.00 87.44 169 ASN A O 1
ATOM 1348 N N . TRP A 1 170 ? 12.472 4.189 18.470 1.00 87.81 170 TRP A N 1
ATOM 1349 C CA . TRP A 1 170 ? 11.964 3.812 17.156 1.00 87.81 170 TRP A CA 1
ATOM 1350 C C . TRP A 1 170 ? 13.131 3.381 16.269 1.00 87.81 170 TRP A C 1
ATOM 1352 O O . TRP A 1 170 ? 14.097 4.130 16.142 1.00 87.81 170 TRP A O 1
ATOM 1362 N N . VAL A 1 171 ? 13.061 2.187 15.675 1.00 86.50 171 VAL A N 1
ATOM 1363 C CA . VAL A 1 171 ? 14.203 1.592 14.940 1.00 86.50 171 VAL A CA 1
ATOM 1364 C C . VAL A 1 171 ? 13.910 1.243 13.482 1.00 86.50 171 VAL A C 1
ATOM 1366 O O . VAL A 1 171 ? 14.833 0.931 12.738 1.00 86.50 171 VAL A O 1
ATOM 1369 N N . GLY A 1 172 ? 12.646 1.300 13.058 1.00 85.44 172 GLY A N 1
ATOM 1370 C CA . GLY A 1 172 ? 12.245 0.961 11.695 1.00 85.44 172 GLY A CA 1
ATOM 1371 C C . GLY A 1 172 ? 10.875 1.523 11.335 1.00 85.44 172 GLY A C 1
ATOM 1372 O O . GLY A 1 172 ? 10.004 1.699 12.198 1.00 85.44 172 GLY A O 1
ATOM 1373 N N . GLY A 1 173 ? 10.691 1.807 10.049 1.00 88.56 173 GLY A N 1
ATOM 1374 C CA . GLY A 1 173 ? 9.428 2.223 9.452 1.00 88.56 173 GLY A CA 1
ATOM 1375 C C . GLY A 1 173 ? 9.234 1.543 8.108 1.00 88.56 173 GLY A C 1
ATOM 1376 O O . GLY A 1 173 ? 10.207 1.295 7.404 1.00 88.56 173 GLY A O 1
ATOM 1377 N N . HIS A 1 174 ? 7.994 1.198 7.789 1.00 93.50 174 HIS A N 1
ATOM 1378 C CA . HIS A 1 174 ? 7.638 0.577 6.519 1.00 93.50 174 HIS A CA 1
ATOM 1379 C C . HIS A 1 174 ? 6.199 0.930 6.145 1.00 93.50 174 HIS A C 1
ATOM 1381 O O . HIS A 1 174 ? 5.389 1.278 7.013 1.00 93.50 174 HIS A O 1
ATOM 1387 N N . ALA A 1 175 ? 5.890 0.855 4.856 1.00 92.88 175 ALA A N 1
ATOM 1388 C CA . ALA A 1 175 ? 4.551 1.055 4.328 1.00 92.88 175 ALA A CA 1
ATOM 1389 C C . ALA A 1 175 ? 4.068 -0.239 3.671 1.00 92.88 175 ALA A C 1
ATOM 1391 O O . ALA A 1 175 ? 4.717 -0.781 2.778 1.00 92.88 175 ALA A O 1
ATOM 1392 N N . ILE A 1 176 ? 2.918 -0.721 4.132 1.00 96.25 176 ILE A N 1
ATOM 1393 C CA . ILE A 1 176 ? 2.231 -1.910 3.622 1.00 96.25 176 ILE A CA 1
ATOM 1394 C C . ILE A 1 176 ? 0.777 -1.542 3.320 1.00 96.25 176 ILE A C 1
ATOM 1396 O O . ILE A 1 176 ? 0.338 -0.412 3.553 1.00 96.25 176 ILE A O 1
ATOM 1400 N N . MET A 1 177 ? 0.000 -2.487 2.812 1.00 96.44 177 MET A N 1
ATOM 1401 C CA . MET A 1 177 ? -1.406 -2.261 2.511 1.00 96.44 177 MET A CA 1
ATOM 1402 C C . MET A 1 177 ? -2.243 -3.466 2.920 1.00 96.44 177 MET A C 1
ATOM 1404 O O . MET A 1 177 ? -1.845 -4.594 2.666 1.00 96.44 177 MET A O 1
ATOM 1408 N N . THR A 1 178 ? -3.411 -3.250 3.522 1.00 97.81 178 THR A N 1
ATOM 1409 C CA . THR A 1 178 ? -4.389 -4.329 3.717 1.00 97.81 178 THR A CA 1
ATOM 1410 C C . THR A 1 178 ? -5.468 -4.279 2.648 1.00 97.81 178 THR A C 1
ATOM 1412 O O . THR A 1 178 ? -5.932 -3.197 2.283 1.00 97.81 178 THR A O 1
ATOM 1415 N N . TYR A 1 179 ? -5.854 -5.444 2.139 1.00 98.00 179 TYR A N 1
ATOM 1416 C CA . TYR A 1 179 ? -6.858 -5.582 1.078 1.00 98.00 179 TYR A CA 1
ATOM 1417 C C . TYR A 1 179 ? -8.025 -6.497 1.455 1.00 98.00 179 TYR A C 1
ATOM 1419 O O . TYR A 1 179 ? -9.036 -6.552 0.757 1.00 98.00 179 TYR A O 1
ATOM 1427 N N . LYS A 1 180 ? -7.899 -7.228 2.561 1.00 97.50 180 LYS A N 1
ATOM 1428 C CA . LYS A 1 180 ? -8.939 -8.126 3.041 1.00 97.50 180 LYS A CA 1
ATOM 1429 C C . LYS A 1 180 ? -8.858 -8.265 4.549 1.00 97.50 180 LYS A C 1
ATOM 1431 O O . LYS A 1 180 ? -7.774 -8.258 5.126 1.00 97.50 180 LYS A O 1
ATOM 1436 N N . TYR A 1 181 ? -10.014 -8.419 5.170 1.00 95.12 181 TYR A N 1
ATOM 1437 C CA . TYR A 1 181 ? -10.163 -8.870 6.542 1.00 95.12 181 TYR A CA 1
ATOM 1438 C C . TYR A 1 181 ? -11.150 -10.034 6.567 1.00 95.12 181 TYR A C 1
ATOM 1440 O O . TYR A 1 181 ? -12.225 -9.937 5.978 1.00 95.12 181 TYR A O 1
ATOM 1448 N N . SER A 1 182 ? -10.792 -11.126 7.227 1.00 92.62 182 SER A N 1
ATOM 1449 C CA . SER A 1 182 ? -11.653 -12.297 7.442 1.00 92.62 182 SER A CA 1
ATOM 1450 C C . SER A 1 182 ? -11.055 -13.154 8.548 1.00 92.62 182 SER A C 1
ATOM 1452 O O . SER A 1 182 ? -9.835 -13.201 8.651 1.00 92.62 182 SER A O 1
ATOM 1454 N N . ASP A 1 183 ? -11.865 -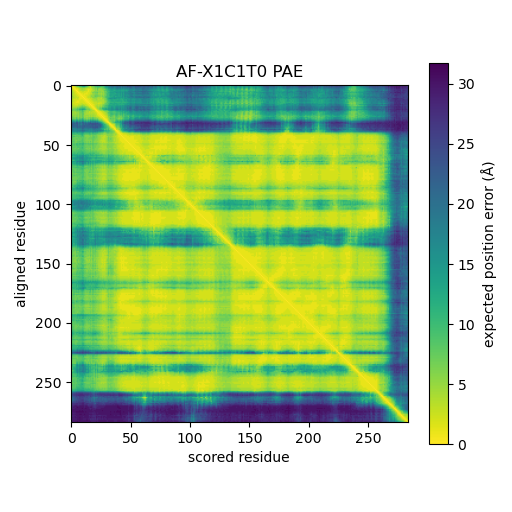13.849 9.346 1.00 90.12 183 ASP A N 1
ATOM 1455 C CA . ASP A 1 183 ? -11.396 -14.771 10.399 1.00 90.12 183 ASP A CA 1
ATOM 1456 C C . ASP A 1 183 ? -10.381 -14.145 11.379 1.00 90.12 183 ASP A C 1
ATOM 1458 O O . ASP A 1 183 ? -9.365 -14.746 11.736 1.00 90.12 183 ASP A O 1
ATOM 1462 N N . GLY A 1 184 ? -10.613 -12.896 11.776 1.00 90.75 184 GLY A N 1
ATOM 1463 C CA . GLY A 1 184 ? -9.827 -12.217 12.805 1.00 90.75 184 GLY A CA 1
ATOM 1464 C C . GLY A 1 184 ? -8.455 -11.767 12.323 1.00 90.75 184 GLY A C 1
ATOM 1465 O O . GLY A 1 184 ? -7.554 -11.574 13.134 1.00 90.75 184 GLY A O 1
ATOM 1466 N N . LYS A 1 185 ? -8.248 -11.633 11.013 1.00 94.12 185 LYS A N 1
ATOM 1467 C CA . LYS A 1 185 ? -6.947 -11.290 10.432 1.00 94.12 185 LYS A CA 1
ATOM 1468 C C . LYS A 1 185 ? -7.098 -10.405 9.208 1.00 94.12 185 LYS A C 1
ATOM 1470 O O . LYS A 1 185 ? -8.011 -10.562 8.403 1.00 94.12 185 LYS A O 1
ATOM 1475 N N . PHE A 1 186 ? -6.162 -9.478 9.085 1.00 96.94 186 PHE A N 1
ATOM 1476 C CA . PHE A 1 186 ? -5.953 -8.661 7.902 1.00 96.94 186 PHE A CA 1
ATOM 1477 C C . PHE A 1 186 ? -4.972 -9.363 6.970 1.00 96.94 186 PHE A C 1
ATOM 1479 O O . PHE A 1 186 ? -3.884 -9.720 7.411 1.00 96.94 186 PHE A O 1
ATOM 1486 N N . GLU A 1 187 ? -5.322 -9.518 5.699 1.00 98.12 187 GLU A N 1
ATOM 1487 C CA . GLU A 1 187 ? -4.394 -9.916 4.638 1.00 98.12 187 GLU A CA 1
ATOM 1488 C C . GLU A 1 187 ? -3.636 -8.685 4.138 1.00 98.12 187 GLU A C 1
ATOM 1490 O O . GLU A 1 187 ? -4.226 -7.606 3.962 1.00 98.12 187 GLU A O 1
ATOM 1495 N N . ILE A 1 188 ? -2.332 -8.847 3.918 1.00 98.19 188 ILE A N 1
ATOM 1496 C CA . ILE A 1 188 ? -1.397 -7.750 3.678 1.00 98.19 188 ILE A CA 1
ATOM 1497 C C . ILE A 1 188 ? -0.686 -7.910 2.335 1.00 98.19 188 ILE A C 1
ATOM 1499 O O . ILE A 1 188 ? -0.080 -8.938 2.044 1.00 98.19 188 ILE A O 1
ATOM 1503 N N . TYR A 1 189 ? -0.699 -6.845 1.542 1.00 98.31 189 TYR A N 1
ATOM 1504 C CA . TYR A 1 189 ? 0.290 -6.604 0.504 1.00 98.31 189 TYR A CA 1
ATOM 1505 C C . TYR A 1 189 ? 1.499 -5.900 1.125 1.00 98.31 189 TYR A C 1
ATOM 1507 O O . TYR A 1 189 ? 1.392 -4.774 1.620 1.00 98.31 189 TYR A O 1
ATOM 1515 N N . ASP A 1 190 ? 2.642 -6.579 1.103 1.00 97.69 190 ASP A N 1
ATOM 1516 C CA . ASP A 1 190 ? 3.929 -6.024 1.506 1.00 97.69 190 ASP A CA 1
ATOM 1517 C C . ASP A 1 190 ? 4.856 -5.983 0.288 1.00 97.69 190 ASP A C 1
ATOM 1519 O O . ASP A 1 190 ? 5.167 -7.045 -0.256 1.00 97.69 190 ASP A O 1
ATOM 1523 N N . PRO A 1 191 ? 5.328 -4.798 -0.134 1.00 97.06 191 PRO A N 1
ATOM 1524 C CA . PRO A 1 191 ? 6.188 -4.673 -1.306 1.00 97.06 191 PRO A CA 1
ATOM 1525 C C . PRO A 1 191 ? 7.586 -5.298 -1.127 1.00 97.06 191 PRO A C 1
ATOM 1527 O O . PRO A 1 191 ? 8.320 -5.425 -2.100 1.00 97.06 191 PRO A O 1
ATOM 1530 N N . ASN A 1 192 ? 7.982 -5.718 0.080 1.00 96.50 192 ASN A N 1
ATOM 1531 C CA . ASN A 1 192 ? 9.167 -6.565 0.276 1.00 96.50 192 ASN A CA 1
ATOM 1532 C C . ASN A 1 192 ? 8.946 -8.019 -0.172 1.00 96.50 192 ASN A C 1
ATOM 1534 O O . ASN A 1 192 ? 9.911 -8.750 -0.364 1.00 96.50 192 ASN A O 1
ATOM 1538 N N . HIS A 1 193 ? 7.688 -8.446 -0.283 1.00 95.56 193 HIS A N 1
ATOM 1539 C CA . HIS A 1 193 ? 7.289 -9.806 -0.643 1.00 95.56 193 HIS A CA 1
ATOM 1540 C C . HIS A 1 193 ? 6.211 -9.753 -1.740 1.00 95.56 193 HIS A C 1
ATOM 1542 O O . HIS A 1 193 ? 5.058 -10.157 -1.505 1.00 95.56 193 HIS A O 1
ATOM 1548 N N . PRO A 1 194 ? 6.553 -9.203 -2.922 1.00 94.44 194 PRO A N 1
ATOM 1549 C CA . PRO A 1 194 ? 5.609 -9.034 -4.018 1.00 94.44 194 PRO A CA 1
ATOM 1550 C C . PRO A 1 194 ? 5.015 -10.382 -4.437 1.00 94.44 194 PRO A C 1
ATOM 1552 O O . PRO A 1 194 ? 5.651 -11.428 -4.330 1.00 94.44 194 PRO A O 1
ATOM 1555 N N . GLY A 1 195 ? 3.765 -10.369 -4.900 1.00 92.94 195 GLY A N 1
ATOM 1556 C CA . GLY A 1 195 ? 3.105 -11.578 -5.398 1.00 92.94 195 GLY A CA 1
ATOM 1557 C C . GLY A 1 195 ? 2.756 -12.631 -4.345 1.00 92.94 195 GLY A C 1
ATOM 1558 O O . GLY A 1 195 ? 2.396 -13.747 -4.713 1.00 92.94 195 GLY A O 1
ATOM 1559 N N . THR A 1 196 ? 2.832 -12.307 -3.049 1.00 95.56 196 THR A N 1
ATOM 1560 C CA . THR A 1 196 ? 2.410 -13.253 -2.009 1.00 95.56 196 THR A CA 1
ATOM 1561 C C . THR A 1 196 ? 0.926 -13.605 -2.155 1.00 95.56 196 THR A C 1
ATOM 1563 O O . THR A 1 196 ? 0.067 -12.723 -2.151 1.00 95.56 196 THR A O 1
ATOM 1566 N N . GLU A 1 197 ? 0.634 -14.902 -2.241 1.00 94.94 197 GLU A N 1
ATOM 1567 C CA . GLU A 1 197 ? -0.731 -15.421 -2.353 1.00 94.94 197 GLU A CA 1
ATOM 1568 C C . GLU A 1 197 ? -1.575 -15.117 -1.095 1.00 94.94 197 GLU A C 1
ATOM 1570 O O . GLU A 1 197 ? -1.042 -15.133 0.025 1.00 94.94 197 GLU A O 1
ATOM 1575 N N . PRO A 1 198 ? -2.896 -14.892 -1.243 1.00 94.62 198 PRO A N 1
ATOM 1576 C CA . PRO A 1 198 ? -3.807 -14.764 -0.109 1.00 94.62 198 PRO A CA 1
ATOM 1577 C C . PRO A 1 198 ? -3.735 -15.971 0.831 1.00 94.62 198 PRO A C 1
ATOM 1579 O O . PRO A 1 198 ? -3.596 -17.113 0.392 1.00 94.62 198 PRO A O 1
ATOM 1582 N N . GLY A 1 199 ? -3.873 -15.736 2.134 1.00 95.06 199 GLY A N 1
ATOM 1583 C CA . GLY A 1 199 ? -3.841 -16.804 3.131 1.00 95.06 199 GLY A CA 1
ATOM 1584 C C . GLY A 1 199 ? -2.442 -17.125 3.661 1.00 95.06 199 GLY A C 1
ATOM 1585 O O . GLY A 1 199 ? -2.319 -17.935 4.582 1.00 95.06 199 GLY A O 1
ATOM 1586 N N . ASN A 1 200 ? -1.386 -16.497 3.133 1.00 96.06 200 ASN A N 1
ATOM 1587 C CA . ASN A 1 200 ? -0.035 -16.669 3.654 1.00 96.06 200 ASN A CA 1
ATOM 1588 C C . ASN A 1 200 ? 0.071 -16.097 5.077 1.00 96.06 200 ASN A C 1
ATOM 1590 O O . ASN A 1 200 ? -0.007 -14.886 5.282 1.00 96.06 200 ASN A O 1
ATOM 1594 N N . ALA A 1 201 ? 0.324 -16.970 6.055 1.00 94.69 201 ALA A N 1
ATOM 1595 C CA . ALA A 1 201 ? 0.404 -16.601 7.468 1.00 94.69 201 ALA A CA 1
ATOM 1596 C C . ALA A 1 201 ? 1.450 -15.512 7.765 1.00 94.69 201 ALA A C 1
ATOM 1598 O O . ALA A 1 201 ? 1.256 -14.698 8.665 1.00 94.69 201 ALA A O 1
ATOM 1599 N N . ALA A 1 202 ? 2.545 -15.450 6.999 1.00 94.81 202 ALA A N 1
ATOM 1600 C CA . ALA A 1 202 ? 3.544 -14.405 7.169 1.00 94.81 202 ALA A CA 1
ATOM 1601 C C . ALA A 1 202 ? 3.015 -13.035 6.727 1.00 94.81 202 ALA A C 1
ATOM 1603 O O . ALA A 1 202 ? 3.503 -12.026 7.225 1.00 94.81 202 ALA A O 1
ATOM 1604 N N . ARG A 1 203 ? 2.060 -12.961 5.790 1.00 96.69 203 ARG A N 1
ATOM 1605 C CA . ARG A 1 203 ? 1.449 -11.717 5.282 1.00 96.69 203 ARG A CA 1
ATOM 1606 C C . ARG A 1 203 ? 0.064 -11.463 5.877 1.00 96.69 203 ARG A C 1
ATOM 1608 O O . ARG A 1 203 ? -0.804 -10.894 5.222 1.00 96.69 203 ARG A O 1
ATOM 1615 N N . GLN A 1 204 ? -0.113 -11.818 7.145 1.00 97.25 204 GLN A N 1
ATOM 1616 C CA . GLN A 1 204 ? -1.332 -11.543 7.894 1.00 97.25 204 GLN A CA 1
ATOM 1617 C C . GLN A 1 204 ? -1.041 -10.752 9.174 1.00 97.25 204 GLN A C 1
ATOM 1619 O O . GLN A 1 204 ? 0.010 -10.909 9.794 1.00 97.25 204 GLN A O 1
ATOM 1624 N N . ILE A 1 205 ? -1.985 -9.900 9.578 1.00 97.00 205 ILE A N 1
ATOM 1625 C CA . ILE A 1 205 ? -1.981 -9.229 10.885 1.00 97.00 205 ILE A CA 1
ATOM 1626 C C . ILE A 1 205 ? -3.241 -9.667 11.646 1.00 97.00 205 ILE A C 1
ATOM 1628 O O . ILE A 1 205 ? -4.341 -9.245 11.280 1.00 97.00 205 ILE A O 1
ATOM 1632 N N . PRO A 1 206 ? -3.121 -10.503 12.691 1.00 94.94 206 PRO A N 1
ATOM 1633 C CA . PRO A 1 206 ? -4.256 -10.948 13.481 1.00 94.94 206 PRO A CA 1
ATOM 1634 C C . PRO A 1 206 ? -4.748 -9.842 14.422 1.00 94.94 206 PRO A C 1
ATOM 1636 O O . PRO A 1 206 ? -3.971 -9.142 15.079 1.00 94.94 206 PRO A O 1
ATOM 1639 N N . PHE A 1 207 ? -6.063 -9.719 14.528 1.00 92.19 207 PHE A N 1
ATOM 1640 C CA . PHE A 1 207 ? -6.771 -8.737 15.329 1.00 92.19 207 PHE A CA 1
ATOM 1641 C C . PHE A 1 207 ? -7.949 -9.390 16.050 1.00 92.19 207 PHE A C 1
ATOM 1643 O O . PHE A 1 207 ? -8.754 -10.101 15.454 1.00 92.19 207 PHE A O 1
ATOM 1650 N N . LYS A 1 208 ? -8.089 -9.082 17.337 1.00 88.25 208 LYS A N 1
ATOM 1651 C CA . LYS A 1 208 ? -9.276 -9.423 18.120 1.00 88.25 208 LYS A CA 1
ATOM 1652 C C . LYS A 1 208 ? -9.837 -8.152 18.725 1.00 88.25 208 LYS A C 1
ATOM 1654 O O . LYS A 1 208 ? -9.110 -7.416 19.383 1.00 88.25 208 LYS A O 1
ATOM 1659 N N . TYR A 1 209 ? -11.135 -7.914 18.577 1.00 82.62 209 TYR A N 1
ATOM 1660 C CA . TYR A 1 209 ? -11.761 -6.653 18.984 1.00 82.62 209 TYR A CA 1
ATOM 1661 C C . TYR A 1 209 ? -11.506 -6.255 20.450 1.00 82.62 209 TYR A C 1
ATOM 1663 O O . TYR A 1 209 ? -11.319 -5.073 20.738 1.00 82.62 209 TYR A O 1
ATOM 1671 N N . GLY A 1 210 ? -11.461 -7.233 21.362 1.00 81.19 210 GLY A N 1
ATOM 1672 C CA . GLY A 1 210 ? -11.182 -7.011 22.785 1.00 81.19 210 GLY A CA 1
ATOM 1673 C C . GLY A 1 210 ? -9.697 -6.916 23.164 1.00 81.19 210 GLY A C 1
ATOM 1674 O O . GLY A 1 210 ? -9.390 -6.360 24.213 1.00 81.19 210 GLY A O 1
ATOM 1675 N N . GLU A 1 211 ? -8.779 -7.430 22.337 1.00 86.94 211 GLU A N 1
ATOM 1676 C CA . GLU A 1 211 ? -7.336 -7.502 22.651 1.00 86.94 211 GLU A CA 1
ATOM 1677 C C . GLU A 1 211 ? -6.485 -6.550 21.785 1.00 86.94 211 GLU A C 1
ATOM 1679 O O . GLU A 1 211 ? -5.385 -6.172 22.176 1.00 86.94 211 GLU A O 1
ATOM 1684 N N . GLY A 1 212 ? -6.986 -6.123 20.623 1.00 89.62 212 GLY A N 1
ATOM 1685 C CA . GLY A 1 212 ? -6.230 -5.372 19.625 1.00 89.62 212 GLY A CA 1
ATOM 1686 C C . GLY A 1 212 ? -5.488 -6.280 18.641 1.00 89.62 212 GLY A C 1
ATOM 1687 O O . GLY A 1 212 ? -5.929 -7.390 18.333 1.00 89.62 212 GLY A O 1
ATOM 1688 N N . PHE A 1 213 ? -4.369 -5.788 18.106 1.00 93.81 213 PHE A N 1
ATOM 1689 C CA . PHE A 1 213 ? -3.474 -6.599 17.279 1.00 93.81 213 PHE A CA 1
ATOM 1690 C C . PHE A 1 213 ? -2.736 -7.601 18.170 1.00 93.81 213 PHE A C 1
ATOM 1692 O O . PHE A 1 213 ? -2.143 -7.210 19.172 1.00 93.81 213 PHE A O 1
ATOM 1699 N N . THR A 1 214 ? -2.788 -8.886 17.821 1.00 93.12 214 THR A N 1
ATOM 1700 C CA . THR A 1 214 ? -2.331 -9.974 18.713 1.00 93.12 214 THR A CA 1
ATOM 1701 C C . THR A 1 214 ? -0.954 -10.529 18.362 1.00 93.12 214 THR A C 1
ATOM 1703 O O . THR A 1 214 ? -0.430 -11.380 19.078 1.00 93.12 214 THR A O 1
ATOM 1706 N N . SER A 1 215 ? -0.333 -10.031 17.293 1.00 93.75 215 SER A N 1
ATOM 1707 C CA . SER A 1 215 ? 1.047 -10.355 16.946 1.00 93.75 215 SER A CA 1
ATOM 1708 C C . SER A 1 215 ? 1.779 -9.144 16.386 1.00 93.75 215 SER A C 1
ATOM 1710 O O . SER A 1 215 ? 1.180 -8.226 15.821 1.00 93.75 215 SER A O 1
ATOM 1712 N N . ASN A 1 216 ? 3.105 -9.183 16.496 1.00 95.12 216 ASN A N 1
ATOM 1713 C CA . ASN A 1 216 ? 3.958 -8.312 15.701 1.00 95.12 216 ASN A CA 1
ATOM 1714 C C . ASN A 1 216 ? 3.909 -8.756 14.235 1.00 95.12 216 ASN A C 1
ATOM 1716 O O . ASN A 1 216 ? 3.675 -9.930 13.936 1.00 95.12 216 ASN A O 1
ATOM 1720 N N . TYR A 1 217 ? 4.167 -7.820 13.331 1.00 96.62 217 TYR A N 1
ATOM 1721 C CA . TYR A 1 217 ? 4.333 -8.101 11.914 1.00 96.62 217 TYR A CA 1
ATOM 1722 C C . TYR A 1 217 ? 5.820 -8.151 11.567 1.00 96.62 217 TYR A C 1
ATOM 1724 O O . TYR A 1 217 ? 6.547 -7.189 11.815 1.00 96.62 217 TYR A O 1
ATOM 1732 N N . SER A 1 218 ? 6.286 -9.265 11.005 1.00 95.25 218 SER A N 1
ATOM 1733 C CA . SER A 1 218 ? 7.701 -9.435 10.665 1.00 95.25 218 SER A CA 1
ATOM 1734 C C . SER A 1 218 ? 7.966 -9.042 9.214 1.00 95.25 218 SER A C 1
ATOM 1736 O O . SER A 1 218 ? 7.350 -9.596 8.311 1.00 95.25 218 SER A O 1
ATOM 1738 N N . SER A 1 219 ? 8.857 -8.083 8.972 1.00 95.06 219 SER A N 1
ATOM 1739 C CA . SER A 1 219 ? 9.295 -7.688 7.623 1.00 95.06 219 SER A CA 1
ATOM 1740 C C . SER A 1 219 ? 10.609 -6.894 7.699 1.00 95.06 219 SER A C 1
ATOM 1742 O O . SER A 1 219 ? 11.199 -6.754 8.774 1.00 95.06 219 SER A O 1
ATOM 1744 N N . GLY A 1 220 ? 11.090 -6.394 6.565 1.00 92.88 220 GLY A N 1
ATOM 1745 C CA . GLY A 1 220 ? 12.195 -5.440 6.465 1.00 92.88 220 GLY A CA 1
ATOM 1746 C C . GLY A 1 220 ? 11.719 -4.000 6.240 1.00 92.88 220 GLY A C 1
ATOM 1747 O O . GLY A 1 220 ? 10.562 -3.755 5.909 1.00 92.88 220 GLY A O 1
ATOM 1748 N N . THR A 1 221 ? 12.630 -3.034 6.358 1.00 91.00 221 THR A N 1
ATOM 1749 C CA . THR A 1 221 ? 12.445 -1.703 5.737 1.00 91.00 221 THR A CA 1
ATOM 1750 C C . THR A 1 221 ? 12.625 -1.776 4.215 1.00 91.00 221 THR A C 1
ATOM 1752 O O . THR A 1 221 ? 12.032 -1.005 3.467 1.00 91.00 221 THR A O 1
ATOM 1755 N N . VAL A 1 222 ? 13.417 -2.758 3.780 1.00 92.19 222 VAL A N 1
ATOM 1756 C CA . VAL A 1 222 ? 13.644 -3.195 2.401 1.00 92.19 222 VAL A CA 1
ATOM 1757 C C . VAL A 1 222 ? 13.618 -4.724 2.366 1.00 92.19 222 VAL A C 1
ATOM 1759 O O . VAL A 1 222 ? 13.793 -5.370 3.403 1.00 92.19 222 VAL A O 1
ATOM 1762 N N . ALA A 1 223 ? 13.452 -5.320 1.188 1.00 89.88 223 ALA A N 1
ATOM 1763 C CA . ALA A 1 223 ? 13.358 -6.769 1.012 1.00 89.88 223 ALA A CA 1
ATOM 1764 C C . ALA A 1 223 ? 14.576 -7.525 1.584 1.00 89.88 223 ALA A C 1
ATOM 1766 O O . ALA A 1 223 ? 14.419 -8.578 2.197 1.00 89.88 223 ALA A O 1
ATOM 1767 N N . GLY A 1 224 ? 15.777 -6.941 1.497 1.00 83.62 224 GLY A N 1
ATOM 1768 C CA . GLY A 1 224 ? 17.010 -7.524 2.044 1.00 83.62 224 GLY A CA 1
ATOM 1769 C C . GLY A 1 224 ? 17.215 -7.379 3.563 1.00 83.62 224 GLY A C 1
ATOM 1770 O O . GLY A 1 224 ? 18.219 -7.857 4.086 1.00 83.62 224 GLY A O 1
ATOM 1771 N N . SER A 1 225 ? 16.320 -6.708 4.307 1.00 79.06 225 SER A N 1
ATOM 1772 C CA . SER A 1 225 ? 16.559 -6.328 5.715 1.00 79.06 225 SER A CA 1
ATOM 1773 C C . SER A 1 225 ? 15.638 -6.991 6.749 1.00 79.06 225 SER A C 1
ATOM 1775 O O . SER A 1 225 ? 15.458 -6.420 7.821 1.00 79.06 225 SER A O 1
ATOM 1777 N N . GLY A 1 226 ? 15.097 -8.189 6.471 1.00 64.62 226 GLY A N 1
ATOM 1778 C CA . GLY A 1 226 ? 14.026 -8.917 7.199 1.00 64.62 226 GLY A CA 1
ATOM 1779 C C . GLY A 1 226 ? 14.193 -9.217 8.705 1.00 64.62 226 GLY A C 1
ATOM 1780 O O . GLY A 1 226 ? 13.991 -10.342 9.149 1.00 64.62 226 GLY A O 1
ATOM 1781 N N . LYS A 1 227 ? 14.549 -8.223 9.519 1.00 79.69 227 LYS A N 1
ATOM 1782 C CA . LYS A 1 227 ? 14.893 -8.331 10.943 1.00 79.69 227 LYS A CA 1
ATOM 1783 C C . LYS A 1 227 ? 13.893 -7.617 11.856 1.00 79.69 227 LYS A C 1
ATOM 1785 O O . LYS A 1 227 ? 14.008 -7.734 13.076 1.00 79.69 227 LYS A O 1
ATOM 1790 N N . TYR A 1 228 ? 12.934 -6.872 11.306 1.00 92.44 228 TYR A N 1
ATOM 1791 C CA . TYR A 1 228 ? 12.049 -6.026 12.102 1.00 92.44 228 TYR A CA 1
ATOM 1792 C C . TYR A 1 228 ? 10.799 -6.774 12.564 1.00 92.44 228 TYR A C 1
ATOM 1794 O O . TYR A 1 228 ? 10.261 -7.644 11.877 1.00 92.44 228 TYR A O 1
ATOM 1802 N N . GLN A 1 229 ? 10.351 -6.408 13.762 1.00 94.81 229 GLN A N 1
ATOM 1803 C CA . GLN A 1 229 ? 9.132 -6.875 14.413 1.00 94.81 229 GLN A CA 1
ATOM 1804 C C . GLN A 1 229 ? 8.255 -5.652 14.664 1.00 94.81 229 GLN A C 1
ATOM 1806 O O . GLN A 1 229 ? 8.322 -5.017 15.718 1.00 94.81 229 GLN A O 1
ATOM 1811 N N . TYR A 1 230 ? 7.482 -5.273 13.653 1.00 95.00 230 TYR A N 1
ATOM 1812 C CA . TYR A 1 230 ? 6.634 -4.096 13.703 1.00 95.00 230 TYR A CA 1
ATOM 1813 C C . TYR A 1 230 ? 5.478 -4.325 14.679 1.00 95.00 230 TYR A C 1
ATOM 1815 O O . TYR A 1 230 ? 4.692 -5.258 14.526 1.00 95.00 230 TYR A O 1
ATOM 1823 N N . ASN A 1 231 ? 5.398 -3.467 15.692 1.00 93.62 231 ASN A N 1
ATOM 1824 C CA . ASN A 1 231 ? 4.444 -3.549 16.800 1.00 93.62 231 ASN A CA 1
ATOM 1825 C C . ASN A 1 231 ? 3.578 -2.288 16.934 1.00 93.62 231 ASN A C 1
ATOM 1827 O O . ASN A 1 231 ? 2.735 -2.200 17.823 1.00 93.62 231 ASN A O 1
ATOM 1831 N N . ILE A 1 232 ? 3.776 -1.309 16.050 1.00 91.00 232 ILE A N 1
ATOM 1832 C CA . ILE A 1 232 ? 2.972 -0.096 15.961 1.00 91.00 232 ILE A CA 1
ATOM 1833 C C . ILE A 1 232 ? 2.368 -0.028 14.565 1.00 91.00 232 ILE A C 1
ATOM 1835 O O . ILE A 1 232 ? 3.090 -0.001 13.570 1.00 91.00 232 ILE A O 1
ATOM 1839 N N . PHE A 1 233 ? 1.042 0.054 14.514 1.00 92.38 233 PHE A N 1
ATOM 1840 C CA . PHE A 1 233 ? 0.254 0.065 13.287 1.00 92.38 233 PHE A CA 1
ATOM 1841 C C . PHE A 1 233 ? -0.525 1.370 13.168 1.00 92.38 233 PHE A C 1
ATOM 1843 O O . PHE A 1 233 ? -1.035 1.891 14.162 1.00 92.38 233 PHE A O 1
ATOM 1850 N N . ARG A 1 234 ? -0.614 1.919 11.955 1.00 87.94 234 ARG A N 1
ATOM 1851 C CA . ARG A 1 234 ? -1.255 3.214 11.694 1.00 87.94 234 ARG A CA 1
ATOM 1852 C C . ARG A 1 234 ? -2.047 3.178 10.403 1.00 87.94 234 ARG A C 1
ATOM 1854 O O . ARG A 1 234 ? -1.605 2.597 9.418 1.00 87.94 234 ARG A O 1
ATOM 1861 N N . HIS A 1 235 ? -3.190 3.855 10.391 1.00 85.31 235 HIS A N 1
ATOM 1862 C CA . HIS A 1 235 ? -3.985 4.059 9.183 1.00 85.31 235 HIS A CA 1
ATOM 1863 C C . HIS A 1 235 ? -3.695 5.403 8.537 1.00 85.31 235 HIS A C 1
ATOM 1865 O O . HIS A 1 235 ? -3.538 6.411 9.226 1.00 85.31 235 HIS A O 1
ATOM 1871 N N . TRP A 1 236 ? -3.721 5.412 7.209 1.00 76.25 236 TRP A N 1
ATOM 1872 C CA . TRP A 1 236 ? -3.575 6.609 6.404 1.00 76.25 236 TRP A CA 1
ATOM 1873 C C . TRP A 1 236 ? -4.763 6.726 5.457 1.00 76.25 236 TRP A C 1
ATOM 1875 O O . TRP A 1 236 ? -4.966 5.901 4.564 1.00 76.25 236 TRP A O 1
ATOM 1885 N N . GLY A 1 237 ? -5.578 7.762 5.670 1.00 70.31 237 GLY A N 1
ATOM 1886 C CA . GLY A 1 237 ? -6.699 8.052 4.784 1.00 70.31 237 GLY A CA 1
ATOM 1887 C C . GLY A 1 237 ? -6.204 8.384 3.376 1.00 70.31 237 GLY A C 1
ATOM 1888 O O . GLY A 1 237 ? -5.214 9.087 3.220 1.00 70.31 237 GLY A O 1
ATOM 1889 N N . TYR A 1 238 ? -6.920 7.928 2.348 1.00 66.00 238 TYR A N 1
ATOM 1890 C CA . TYR A 1 238 ? -6.498 8.060 0.946 1.00 66.00 238 TYR A CA 1
ATOM 1891 C C . TYR A 1 238 ? -6.123 9.486 0.532 1.00 66.00 238 TYR A C 1
ATOM 1893 O O . TYR A 1 238 ? -5.075 9.717 -0.050 1.00 66.00 238 TYR A O 1
ATOM 1901 N N . LYS A 1 239 ? -6.960 10.459 0.910 1.00 66.56 239 LYS A N 1
ATOM 1902 C CA . LYS A 1 239 ? -6.754 11.880 0.599 1.00 66.56 239 LYS A CA 1
ATOM 1903 C C . LYS A 1 239 ? -5.668 12.554 1.448 1.00 66.56 239 LYS A C 1
ATOM 1905 O O . LYS A 1 239 ? -5.563 13.775 1.426 1.00 66.56 239 LYS A O 1
ATOM 1910 N N . ALA A 1 240 ? -4.944 11.802 2.278 1.00 60.91 240 ALA A N 1
ATOM 1911 C CA . ALA A 1 240 ? -3.778 12.332 2.973 1.00 60.91 240 ALA A CA 1
ATOM 1912 C C . ALA A 1 240 ? -2.580 12.492 2.032 1.00 60.91 240 ALA A C 1
ATOM 1914 O O . ALA A 1 240 ? -1.705 13.272 2.373 1.00 60.91 240 ALA A O 1
ATOM 1915 N N . PHE A 1 241 ? -2.573 11.782 0.903 1.00 67.38 241 PHE A N 1
ATOM 1916 C CA . PHE A 1 241 ? -1.482 11.684 -0.064 1.00 67.38 241 PHE A CA 1
ATOM 1917 C C . PHE A 1 241 ? -1.686 12.615 -1.267 1.00 67.38 241 PHE A C 1
ATOM 1919 O O . PHE A 1 241 ? -2.676 13.359 -1.311 1.00 67.38 241 PHE A O 1
ATOM 1926 N N . HIS A 1 242 ? -0.742 12.615 -2.212 1.00 67.00 242 HIS A N 1
ATOM 1927 C CA . HIS A 1 242 ? -0.808 13.478 -3.391 1.00 67.00 242 HIS A CA 1
ATOM 1928 C C . HIS A 1 242 ? -2.144 13.340 -4.146 1.00 67.00 242 HIS A C 1
ATOM 1930 O O . HIS A 1 242 ? -2.779 12.279 -4.144 1.00 67.00 242 HIS A O 1
ATOM 1936 N N . PRO A 1 243 ? -2.621 14.429 -4.778 1.00 71.69 243 PRO A N 1
ATOM 1937 C CA . PRO A 1 243 ? -3.871 14.401 -5.523 1.00 71.69 243 PRO A CA 1
ATOM 1938 C C . PRO A 1 243 ? -3.788 13.426 -6.708 1.00 71.69 243 PRO A C 1
ATOM 1940 O O . PRO A 1 243 ? -2.720 13.208 -7.274 1.00 71.69 243 PRO A O 1
ATOM 1943 N N . LEU A 1 244 ? -4.936 12.867 -7.109 1.00 77.88 244 LEU A N 1
ATOM 1944 C CA . LEU A 1 244 ? -5.029 11.859 -8.179 1.00 77.88 244 LEU A CA 1
ATOM 1945 C C . LEU A 1 244 ? -4.333 1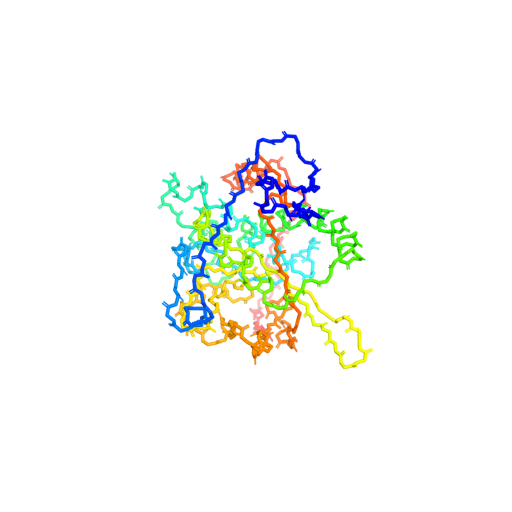2.277 -9.479 1.00 77.88 244 LEU A C 1
ATOM 1947 O O . LEU A 1 244 ? -3.695 11.450 -10.119 1.00 77.88 244 LEU A O 1
ATOM 1951 N N . ASN A 1 245 ? -4.390 13.564 -9.826 1.00 78.25 245 ASN A N 1
ATOM 1952 C CA . ASN A 1 245 ? -3.754 14.085 -11.033 1.00 78.25 245 ASN A CA 1
ATOM 1953 C C . ASN A 1 245 ? -2.221 13.946 -11.023 1.00 78.25 245 ASN A C 1
ATOM 1955 O O . ASN A 1 245 ? -1.626 13.836 -12.089 1.00 78.25 245 ASN A O 1
ATOM 1959 N N . ALA A 1 246 ? -1.573 13.932 -9.853 1.00 82.56 246 ALA A N 1
ATOM 1960 C CA . ALA A 1 246 ? -0.139 13.660 -9.762 1.00 82.56 246 ALA A CA 1
ATOM 1961 C C . ALA A 1 246 ? 0.165 12.195 -10.120 1.00 82.56 246 ALA A C 1
ATOM 1963 O O . ALA A 1 246 ? 1.119 11.911 -10.840 1.00 82.56 246 ALA A O 1
ATOM 1964 N N . PHE A 1 247 ? -0.689 11.263 -9.689 1.00 88.06 247 PHE A N 1
ATOM 1965 C CA . PHE A 1 247 ? -0.585 9.861 -10.085 1.00 88.06 247 PHE A CA 1
ATOM 1966 C C . PHE A 1 247 ? -0.957 9.623 -11.557 1.00 88.06 247 PHE A C 1
ATOM 1968 O O . PHE A 1 247 ? -0.364 8.752 -12.191 1.00 88.06 247 PHE A O 1
ATOM 1975 N N . ASP A 1 248 ? -1.878 10.402 -12.134 1.00 88.75 248 ASP A N 1
ATOM 1976 C CA . ASP A 1 248 ? -2.165 10.388 -13.580 1.00 88.75 248 ASP A CA 1
ATOM 1977 C C . ASP A 1 248 ? -0.948 10.817 -14.407 1.00 88.75 248 ASP A C 1
ATOM 1979 O O . ASP A 1 248 ? -0.653 10.208 -15.438 1.00 88.75 248 ASP A O 1
ATOM 1983 N N . GLN A 1 249 ? -0.218 11.835 -13.946 1.00 88.56 249 GLN A N 1
ATOM 1984 C CA . GLN A 1 249 ? 1.021 12.282 -14.582 1.00 88.56 249 GLN A CA 1
ATOM 1985 C C . GLN A 1 249 ? 2.109 11.211 -14.486 1.00 88.56 249 GLN A C 1
ATOM 1987 O O . GLN A 1 249 ? 2.661 10.834 -15.514 1.00 88.56 249 GLN A O 1
ATOM 1992 N N . LEU A 1 250 ? 2.349 10.651 -13.292 1.00 90.69 250 LEU A N 1
ATOM 1993 C CA . LEU A 1 250 ? 3.309 9.555 -13.111 1.00 90.69 250 LEU A CA 1
ATOM 1994 C C . LEU A 1 250 ? 2.973 8.338 -13.976 1.00 90.69 250 LEU A C 1
ATOM 1996 O O . LEU A 1 250 ? 3.869 7.753 -14.575 1.00 90.69 250 LEU A O 1
ATOM 2000 N N . TYR A 1 251 ? 1.689 7.982 -14.061 1.00 93.44 251 TYR A N 1
ATOM 2001 C CA . TYR A 1 251 ? 1.209 6.931 -14.951 1.00 93.44 251 TYR A CA 1
ATOM 2002 C C . TYR A 1 251 ? 1.542 7.247 -16.415 1.00 93.44 251 TYR A C 1
ATOM 2004 O O . TYR A 1 251 ? 2.165 6.435 -17.083 1.00 93.44 251 TYR A O 1
ATOM 2012 N N . THR A 1 252 ? 1.195 8.444 -16.897 1.00 92.31 252 THR A N 1
ATOM 2013 C CA . THR A 1 252 ? 1.444 8.851 -18.292 1.00 92.31 252 THR A CA 1
ATOM 2014 C C . THR A 1 252 ? 2.935 8.838 -18.634 1.00 92.31 252 THR A C 1
ATOM 2016 O O . THR A 1 252 ? 3.319 8.369 -19.701 1.00 92.31 252 THR A O 1
ATOM 2019 N N . SER A 1 253 ? 3.790 9.312 -17.726 1.00 91.50 253 SER A N 1
ATOM 2020 C CA . SER A 1 253 ? 5.240 9.265 -17.914 1.00 91.50 253 SER A CA 1
ATOM 2021 C C . SER A 1 253 ? 5.779 7.832 -17.915 1.00 91.50 253 SER A C 1
ATOM 2023 O O . SER A 1 253 ? 6.657 7.529 -18.717 1.00 91.50 253 SER A O 1
ATOM 2025 N N . ALA A 1 254 ? 5.238 6.936 -17.081 1.00 93.62 254 ALA A N 1
ATOM 2026 C CA . ALA A 1 254 ? 5.614 5.521 -17.087 1.00 93.62 254 ALA A CA 1
ATOM 2027 C C . ALA A 1 254 ? 5.205 4.807 -18.384 1.00 93.62 254 ALA A C 1
ATOM 2029 O O . ALA A 1 254 ? 5.982 4.008 -18.900 1.00 93.62 254 ALA A O 1
ATOM 2030 N N . GLU A 1 255 ? 4.049 5.142 -18.968 1.00 93.94 255 GLU A N 1
ATOM 2031 C CA . GLU A 1 255 ? 3.650 4.624 -20.288 1.00 93.94 255 GLU A CA 1
ATOM 2032 C C . GLU A 1 255 ? 4.642 5.024 -21.393 1.00 93.94 255 GLU A C 1
ATOM 2034 O O . GLU A 1 255 ? 4.861 4.267 -22.337 1.00 93.94 255 GLU A O 1
ATOM 2039 N N . ASN A 1 256 ? 5.292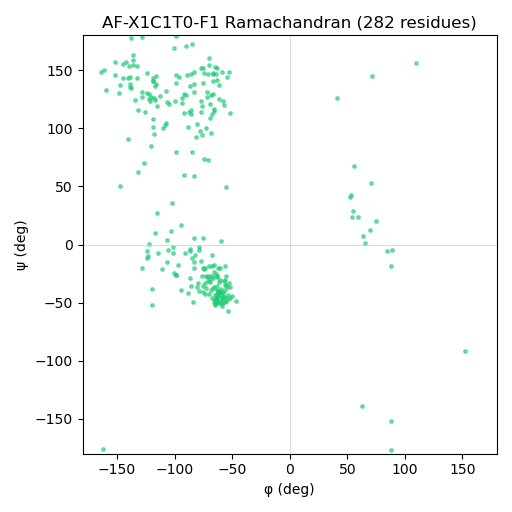 6.181 -21.240 1.00 91.50 256 ASN A N 1
ATOM 2040 C CA . ASN A 1 256 ? 6.362 6.660 -22.118 1.00 91.50 256 ASN A CA 1
ATOM 2041 C C . ASN A 1 256 ? 7.768 6.303 -21.600 1.00 91.50 256 ASN A C 1
ATOM 2043 O O . ASN A 1 256 ? 8.749 6.924 -22.008 1.00 91.50 256 ASN A O 1
ATOM 2047 N N . LYS A 1 257 ? 7.876 5.351 -20.662 1.00 90.81 257 LYS A N 1
ATOM 2048 C CA . LYS A 1 257 ? 9.139 4.868 -20.072 1.00 90.81 257 LYS A CA 1
ATOM 2049 C C . LYS A 1 257 ? 10.037 5.961 -19.482 1.00 90.81 257 LYS A C 1
ATOM 2051 O O . LYS A 1 257 ? 11.247 5.784 -19.355 1.00 90.81 257 LYS A O 1
ATOM 2056 N N . PHE A 1 258 ? 9.449 7.095 -19.104 1.00 89.06 258 PHE A N 1
ATOM 2057 C CA . PHE A 1 258 ? 10.154 8.278 -18.610 1.00 89.06 258 PHE A CA 1
ATOM 2058 C C . PHE A 1 258 ? 11.253 8.807 -19.558 1.00 89.06 258 PHE A C 1
ATOM 2060 O O . PHE A 1 258 ? 12.222 9.406 -19.088 1.00 89.06 258 PHE A O 1
ATOM 2067 N N . GLU A 1 259 ? 11.122 8.607 -20.876 1.00 81.50 259 GLU A N 1
ATOM 2068 C CA . GLU A 1 259 ? 12.129 9.021 -21.872 1.00 81.50 259 GLU A CA 1
ATOM 2069 C C . GLU A 1 259 ? 12.363 10.547 -21.931 1.00 81.50 259 GLU A C 1
ATOM 2071 O O . GLU A 1 259 ? 13.409 10.993 -22.402 1.00 81.50 259 GLU A O 1
ATOM 2076 N N . ASP A 1 260 ? 11.425 11.358 -21.436 1.00 67.25 260 ASP A N 1
ATOM 2077 C CA . ASP A 1 260 ? 11.415 12.821 -21.542 1.00 67.25 260 ASP A CA 1
ATOM 2078 C C . ASP A 1 260 ? 11.762 13.581 -20.244 1.00 67.25 260 ASP A C 1
ATOM 2080 O O . ASP A 1 260 ? 11.897 14.805 -20.282 1.00 67.25 260 ASP A O 1
ATOM 2084 N N . ASP A 1 261 ? 11.948 12.893 -19.108 1.00 62.81 261 ASP A N 1
ATOM 2085 C CA . ASP A 1 261 ? 12.039 13.539 -17.783 1.00 62.81 261 ASP A CA 1
ATOM 2086 C C . ASP A 1 261 ? 12.972 12.805 -16.794 1.00 62.81 261 ASP A C 1
ATOM 2088 O O . ASP A 1 261 ? 12.605 12.458 -15.663 1.00 62.81 261 ASP A O 1
ATOM 2092 N N . SER A 1 262 ? 14.198 12.491 -17.225 1.00 57.91 262 SER A N 1
ATOM 2093 C CA . SER A 1 262 ? 15.132 11.661 -16.451 1.00 57.91 262 SER A CA 1
ATOM 2094 C C . SER A 1 262 ? 15.735 12.384 -15.234 1.00 57.91 262 SER A C 1
ATOM 2096 O O . SER A 1 262 ? 16.713 13.119 -15.348 1.00 57.91 262 SER A O 1
ATOM 2098 N N . VAL A 1 263 ? 15.197 12.110 -14.038 1.00 63.25 263 VAL A N 1
ATOM 2099 C CA . VAL A 1 263 ? 15.823 12.431 -12.731 1.00 63.25 263 VAL A CA 1
ATOM 2100 C C . VAL A 1 263 ? 16.837 11.347 -12.325 1.00 63.25 263 VAL A C 1
ATOM 2102 O O . VAL A 1 263 ? 17.675 11.548 -11.447 1.00 63.25 263 VAL A O 1
ATOM 2105 N N . PHE A 1 264 ? 16.781 10.187 -12.981 1.00 60.28 264 PHE A N 1
ATOM 2106 C CA . PHE A 1 264 ? 17.700 9.075 -12.776 1.00 60.28 264 PHE A CA 1
ATOM 2107 C C . PHE A 1 264 ? 18.963 9.233 -13.631 1.00 60.28 264 PHE A C 1
ATOM 2109 O O . PHE A 1 264 ? 18.890 9.761 -14.743 1.00 60.28 264 PHE A O 1
ATOM 211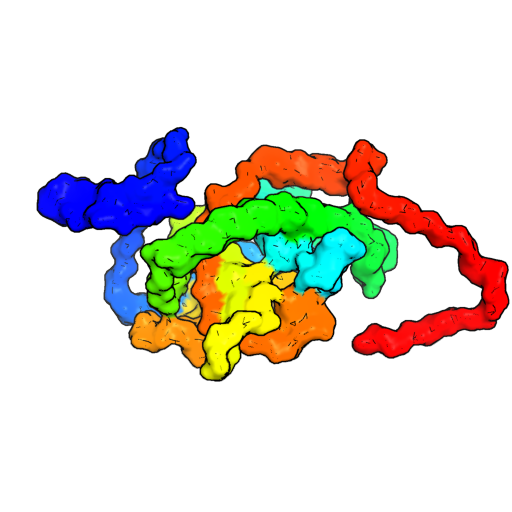6 N N . PRO A 1 265 ? 20.135 8.781 -13.156 1.00 49.38 265 PRO A N 1
ATOM 2117 C CA . PRO A 1 265 ? 21.324 8.748 -13.993 1.00 49.38 265 PRO A CA 1
ATOM 2118 C C . PRO A 1 265 ? 21.144 7.724 -15.121 1.00 49.38 265 PRO A C 1
ATOM 2120 O O . PRO A 1 265 ? 20.824 6.564 -14.867 1.00 49.38 265 PRO A O 1
ATOM 2123 N N . THR A 1 266 ? 21.398 8.130 -16.366 1.00 53.91 266 THR A N 1
ATOM 2124 C CA . THR A 1 266 ? 21.570 7.183 -17.473 1.00 53.91 266 THR A CA 1
ATOM 2125 C C . THR A 1 266 ? 22.879 6.429 -17.256 1.00 53.91 266 THR A C 1
ATOM 2127 O O . THR A 1 266 ? 23.961 7.004 -17.383 1.00 53.91 266 THR A O 1
ATOM 2130 N N . ILE A 1 267 ? 22.796 5.148 -16.899 1.00 46.28 267 ILE A N 1
ATOM 2131 C CA . ILE A 1 267 ? 23.975 4.286 -16.793 1.00 46.28 267 ILE A CA 1
ATOM 2132 C C . ILE A 1 267 ? 24.219 3.663 -18.166 1.00 46.28 267 ILE A C 1
ATOM 2134 O O . ILE A 1 267 ? 23.562 2.702 -18.553 1.00 46.28 267 ILE A O 1
ATOM 2138 N N . THR A 1 268 ? 25.176 4.210 -18.912 1.00 42.22 268 THR A N 1
ATOM 2139 C CA . THR A 1 268 ? 25.692 3.553 -20.116 1.00 42.22 268 THR A CA 1
ATOM 2140 C C . THR A 1 268 ? 26.701 2.496 -19.682 1.00 42.22 268 THR A C 1
ATOM 2142 O O . THR A 1 268 ? 27.826 2.832 -19.310 1.00 42.22 268 THR A O 1
ATOM 2145 N N . LEU A 1 269 ? 26.316 1.219 -19.718 1.00 38.34 269 LEU A N 1
ATOM 2146 C CA . LEU A 1 269 ? 27.272 0.118 -19.591 1.00 38.34 269 LEU A CA 1
ATOM 2147 C C . LEU A 1 269 ? 28.148 0.101 -20.850 1.00 38.34 269 LEU A C 1
ATOM 2149 O O . LEU A 1 269 ? 27.760 -0.419 -21.892 1.00 38.34 269 LEU A O 1
ATOM 2153 N N . THR A 1 270 ? 29.321 0.727 -20.784 1.00 35.19 270 THR A N 1
ATOM 2154 C CA . THR A 1 270 ? 30.321 0.660 -21.854 1.00 35.19 270 THR A CA 1
ATOM 2155 C C . THR A 1 270 ? 31.030 -0.693 -21.793 1.00 35.19 270 THR A C 1
ATOM 2157 O O . THR A 1 270 ? 31.968 -0.850 -21.023 1.00 35.19 270 THR A O 1
ATOM 2160 N N . ASP A 1 271 ? 30.528 -1.648 -22.574 1.00 36.50 271 ASP A N 1
ATOM 2161 C CA . ASP A 1 271 ? 31.102 -2.937 -22.987 1.00 36.50 271 ASP A CA 1
ATOM 2162 C C . ASP A 1 271 ? 31.875 -3.822 -21.979 1.00 36.50 271 ASP A C 1
ATOM 2164 O O . ASP A 1 271 ? 32.935 -3.507 -21.448 1.00 36.50 271 ASP A O 1
ATOM 2168 N N . TYR A 1 272 ? 31.396 -5.068 -21.921 1.00 41.78 272 TYR A N 1
ATOM 2169 C CA . TYR A 1 272 ? 31.904 -6.296 -21.288 1.00 41.78 272 TYR A CA 1
ATOM 2170 C C . TYR A 1 272 ? 33.298 -6.791 -21.771 1.00 41.78 272 TYR A C 1
ATOM 2172 O O . TYR A 1 272 ? 33.790 -7.833 -21.336 1.00 41.78 272 TYR A O 1
ATOM 2180 N N . ASN A 1 273 ? 33.985 -6.074 -22.665 1.00 45.03 273 ASN A N 1
ATOM 2181 C CA . ASN A 1 273 ? 35.161 -6.588 -23.385 1.00 45.03 273 ASN A CA 1
ATOM 2182 C C . ASN A 1 273 ? 36.519 -6.309 -22.713 1.00 45.03 273 ASN A C 1
ATOM 2184 O O . ASN A 1 273 ? 37.437 -5.765 -23.327 1.00 45.03 273 ASN A O 1
ATOM 2188 N N . SER A 1 274 ? 36.715 -6.798 -21.487 1.00 43.12 274 SER A N 1
ATOM 2189 C CA . SER A 1 274 ? 38.072 -7.117 -21.023 1.00 43.12 274 SER A CA 1
ATOM 2190 C C . SER A 1 274 ? 38.109 -8.405 -20.196 1.00 43.12 274 SER A C 1
ATOM 2192 O O . SER A 1 274 ? 38.012 -8.390 -18.974 1.00 43.12 274 SER A O 1
ATOM 2194 N N . ASN A 1 275 ? 38.328 -9.516 -20.907 1.00 41.19 275 ASN A N 1
ATOM 2195 C CA . ASN A 1 275 ? 38.930 -10.769 -20.431 1.00 41.19 275 ASN A CA 1
ATOM 2196 C C . ASN A 1 275 ? 38.138 -11.659 -19.454 1.00 41.19 275 ASN A C 1
ATOM 2198 O O . ASN A 1 275 ? 38.687 -12.154 -18.474 1.00 41.19 275 ASN A O 1
ATOM 2202 N N . GLY A 1 276 ? 36.903 -11.991 -19.834 1.00 47.19 276 GLY A N 1
ATOM 2203 C CA . GLY A 1 276 ? 36.462 -13.391 -19.877 1.00 47.19 276 GLY A CA 1
ATOM 2204 C C . GLY A 1 276 ? 36.593 -14.218 -18.597 1.00 47.19 276 GLY A C 1
ATOM 2205 O O . GLY A 1 276 ? 37.325 -15.200 -18.581 1.00 47.19 276 GLY A O 1
ATOM 2206 N N . ASN A 1 277 ? 35.803 -13.872 -17.584 1.00 37.53 277 ASN A N 1
ATOM 2207 C CA . ASN A 1 277 ? 35.104 -14.837 -16.736 1.00 37.53 277 ASN A CA 1
ATOM 2208 C C . ASN A 1 277 ? 33.790 -14.191 -16.289 1.00 37.53 277 ASN A C 1
ATOM 2210 O O . ASN A 1 277 ? 33.801 -13.057 -15.813 1.00 37.53 277 ASN A O 1
ATOM 2214 N N . THR A 1 278 ? 32.671 -14.901 -16.443 1.00 42.44 278 THR A N 1
ATOM 2215 C CA . THR A 1 278 ? 31.391 -14.516 -15.837 1.00 42.44 278 THR A CA 1
ATOM 2216 C C . THR A 1 278 ? 31.597 -14.416 -14.324 1.00 42.44 278 THR A C 1
ATOM 2218 O O . THR A 1 278 ? 32.006 -15.417 -13.725 1.00 42.44 278 THR A O 1
ATOM 2221 N N . PRO A 1 279 ? 31.376 -13.250 -13.689 1.00 41.91 279 PRO A N 1
ATOM 2222 C CA . PRO A 1 279 ? 31.330 -13.182 -12.239 1.00 41.91 279 PRO A CA 1
ATOM 2223 C C . PRO A 1 279 ? 30.239 -14.141 -11.773 1.00 41.91 279 PRO A C 1
ATOM 2225 O O . PRO A 1 279 ? 29.106 -14.068 -12.242 1.00 41.91 279 PRO A O 1
ATOM 2228 N N . ILE A 1 280 ? 30.599 -15.082 -10.905 1.00 40.53 280 ILE A N 1
ATOM 2229 C CA . ILE A 1 280 ? 29.596 -15.857 -10.186 1.00 40.53 280 ILE A CA 1
ATOM 2230 C C . ILE A 1 280 ? 28.885 -14.843 -9.292 1.00 40.53 280 ILE A C 1
ATOM 2232 O O . ILE A 1 280 ? 29.533 -14.232 -8.439 1.00 40.53 280 ILE A O 1
ATOM 2236 N N . ASP A 1 281 ? 27.593 -14.642 -9.540 1.00 40.81 281 ASP A N 1
ATOM 2237 C CA . ASP A 1 281 ? 26.691 -13.968 -8.612 1.00 40.81 281 ASP A CA 1
ATOM 2238 C C . ASP A 1 281 ? 26.848 -14.653 -7.245 1.00 40.81 281 ASP A C 1
ATOM 2240 O O . ASP A 1 281 ? 26.638 -15.862 -7.096 1.00 40.81 281 ASP A O 1
ATOM 2244 N N . THR A 1 282 ? 27.385 -13.899 -6.288 1.00 39.44 282 THR A N 1
ATOM 2245 C CA . THR A 1 282 ? 27.685 -14.372 -4.927 1.00 39.44 282 THR A CA 1
ATOM 2246 C C . THR A 1 282 ? 26.861 -13.620 -3.889 1.00 39.44 282 THR A C 1
ATOM 2248 O O . THR A 1 282 ? 27.088 -13.782 -2.687 1.00 39.44 282 THR A O 1
ATOM 2251 N N . ASP A 1 283 ? 25.884 -12.834 -4.328 1.00 40.69 283 ASP A N 1
ATOM 2252 C CA . ASP A 1 283 ? 24.977 -12.070 -3.495 1.00 40.69 283 ASP A CA 1
ATOM 2253 C C . ASP A 1 283 ? 23.647 -12.817 -3.341 1.00 40.69 283 ASP A C 1
ATOM 2255 O O . ASP A 1 283 ? 22.644 -12.538 -3.992 1.00 40.69 283 ASP A O 1
ATOM 2259 N N . GLY A 1 284 ? 23.684 -13.797 -2.429 1.00 42.53 284 GLY A N 1
ATOM 2260 C CA . GLY A 1 284 ? 22.498 -14.458 -1.875 1.00 42.53 284 GLY A CA 1
ATOM 2261 C C . GLY A 1 284 ? 21.655 -13.584 -0.951 1.00 42.53 284 GLY A C 1
ATOM 2262 O O . GLY A 1 284 ? 22.140 -12.533 -0.468 1.00 42.53 284 GLY A O 1
#

Organism: NCBI:txid412755

Mean predicted aligned error: 9.06 Å

Foldseek 3Di:
DWAFPDQDPVVRDTDTDDPDPDDDDDDDDCPDDLVCQAAPDKFFLPDALQFLFAQAAFCADPLGNLTLQQQRALLSQLCVQPPCVPVVGGNNPPQQADDNVDCVRSLLSNVSSNVSSVQFVVLVVVCVVVVVVVDDDDLLRFVVVQVVLCVVRSTWFKKKFWDQDPVRDTDAIGIKIFRMDHNQKTAIGGSLDGRDGPPPPLRIFGQRNVPHTDAFRFQASTNVGRPDGTDDMHTDDSVSGDDSVVSVVSVVCSVVVVPPPDPDDDDDPPDPPDDDDDPDPPPD

Radius of gyration: 20.51 Å; Cα contacts (8 Å, |Δi|>4): 479; chains: 1; bounding box: 69×40×49 Å

Sequence (284 aa):
FCRIFSDDSDSNTISFYTRTFSSFVAIKLKVADADYFGNEYSVDTGFRPKEDGFFISNYGSYLESGGMCMGMVSFARYYYMNKLVYDGTSLYEKYREGDRDEWRDDATAIQLATRAHTAEDSVWSQIVKKELKAYLPSSKDVAISWIHGMVVTGSPQLIGINQQVANGNWVGGHAIMTYKYSDGKFEIYDPNHPGTEPGNAARQIPFKYGEGFTSNYSSGTVAGSGKYQYNIFRHWGYKAFHPLNAFDQLYTSAENKFEDDSVFPTITLTDYNSNGNTPIDTDG

pLDDT: mean 81.89, std 16.24, range [35.19, 98.31]